Protein 9K7H (pdb70)

InterPro domains:
  IPR004136 Nitronate monooxygenase [cd04730] (15-282)
  IPR013785 Aldolase-type TIM barrel [G3DSA:3.20.20.70] (12-363)

Nearest PDB structures (foldseek):
  7e1s-assembly2_C  TM=9.921E-01  e=2.520E-71  Helicobacter pylori
  5gvj-assembly1_A-2  TM=8.448E-01  e=6.912E-18  Thermotoga maritima MSB8
  5gvj-assembly2_B-3  TM=8.224E-01  e=1.438E-17  Thermotoga maritima MSB8
  4ur7-assembly1_C  TM=6.132E-01  e=2.563E-08  Agrobacterium tumefaciens
  1fuy-assembly1_A-2  TM=6.069E-01  e=2.385E-05  Salmonella enterica subsp. enterica serovar Typhimurium

Sequence (354 aa):
EHHHHHHHMVSTLKPLKIGKHTIKFPIFQGGMGVGISWDELAGNVAKEGALGVISAVVGTGYYKNMRFVERIVAKKPFEALNFYSKKALNEIFANARKICGNNPLGANILYAINDYGRVLRDSCEAGANIIITGAGLPTNMPEFAKDFSDVALIPIISSAKALKILCKRWSDRYKRIPDAFIVVEGPFRLENLVPKVVEASKEWGNIPIIAAGGIWDRKDIDTMLSLGASGVQMATRFLGTKECDAKVYADLLPTLKKEDILLIKSPVGYPARAINTGVIKRIEEGNAPKIACVSNCVAPCNRGEEAKKVGYCIADGLGRSYLGNREEGLYFTGANGYRVDKIISVHEELIKELTEG

Foldseek 3Di:
DDDDPPDDFDFPAQWDDQQPAIFGHQEAADEDDDQFQFQLLQLVLLLLRHEREYEQFQLCLPPQNPQAPDADPSGRFAQCNRRDLVSLLVRLVSSCVRNPLRAYEYEAEPFWPPRLVSLLSNVVSPHQEYEYELDLCQCSCVSCVVPVRRAYEYEEAALVSQVVSQVSCCVPPVDGHSEYEHCPLPDQLVRLLRNQVSCVVVPRRAYEYEAPQAAQVSQVSSVVSPHSHYYYHLNSSLACSGLLNCSVVVLQPADLVQWDWAAALSRRIFIWGCFAQNVCVVVVNHDDDFQGHRTGDSNPRPVSCVVRRHHQSVQRSCSSVPNRRHHIGGHGSCSNVRNHHHHSNVRVSRRGRD

Radius of gyration: 19.18 Å; Cα contacts (8 Å, |Δi|>4): 803; chains: 1; bounding box: 45×53×49 Å

Secondary structure (DSSP, 8-state):
----TTS--------EEETTEEESSSEEEPP-TTTTSSHHHHHHHHHTTSBEEEE-TTGGGHHHHTT-S-EETTEE-HHHHHS-HHHHHHHHHHHHHHHTTS-EEEE--TTBTTHHHHHHHHHHHT-SEEEE-SS--TTHHHHTTT-TT-EEEEEESSHHHHHHHHHHHHHHHS---S-EEEE----HHHHHHHHHHHHGGGT---EEEESS--SHHHHHHHHHTT-SEEEESHHHHTBTT-SSTTHHHHGGG--GGGEEEE--TTSS-EEEES-THHHHHHHT-PPP---SS--BGGGTTTHHHHHHT--HHHHHHHHHTT-TTT---B--GGGGG--S-B-HHHHHHHHH--

B-factor: mean 23.33, std 8.51, range [10.86, 90.04]

Organism: Helicobacter pylori (strain ATCC 700392 / 26695) (NCBI:txid85962)

Structure (mmCIF, N/CA/C/O backbone):
data_9K7H
#
_entry.id   9K7H
#
_cell.length_a   47.175
_cell.length_b   48.505
_cell.length_c   75.897
_cell.angle_alpha   90.00
_cell.angle_beta   93.79
_cell.angle_gamma   90.00
#
_symmetry.space_group_name_H-M   'P 1 21 1'
#
loop_
_entity.id
_entity.type
_entity.pdbx_description
1 polymer '2-nitropropane dioxygenase'
2 non-polymer 'FLAVIN MONONUCLEOTIDE'
3 non-polymer 'IRON/SULFUR CLUSTER'
4 non-polymer '3-[[2-[(2,4-dichlorophenyl)amino]pyridin-3-yl]sulfonylamino]benzoic acid'
5 water water
#
loop_
_atom_site.group_PDB
_atom_site.id
_atom_site.type_symbol
_atom_site.label_atom_id
_atom_site.label_alt_id
_atom_site.label_comp_id
_atom_site.label_asym_id
_atom_site.label_entity_id
_atom_site.label_seq_id
_atom_site.pdbx_PDB_ins_code
_atom_site.Cartn_x
_atom_site.Cartn_y
_atom_site.Cartn_z
_atom_site.occupancy
_atom_site.B_iso_or_equiv
_atom_site.auth_seq_id
_atom_site.auth_comp_id
_atom_site.auth_asym_id
_atom_site.auth_atom_id
_atom_site.pdbx_PDB_model_num
ATOM 1 N N . GLU A 1 1 ? 1.331 33.101 0.839 1.00 50.08 -7 GLU A N 1
ATOM 2 C CA . GLU A 1 1 ? 1.175 33.159 2.291 1.00 47.99 -7 GLU A CA 1
ATOM 3 C C . GLU A 1 1 ? 2.091 32.181 3.014 1.00 51.27 -7 GLU A C 1
ATOM 4 O O . GLU A 1 1 ? 1.734 31.020 3.230 1.00 48.92 -7 GLU A O 1
ATOM 10 N N . HIS A 1 2 ? 3.271 32.666 3.398 1.00 47.68 -6 HIS A N 1
ATOM 11 C CA . HIS A 1 2 ? 4.287 31.857 4.059 1.00 40.98 -6 HIS A CA 1
ATOM 12 C C . HIS A 1 2 ? 4.691 32.535 5.355 1.00 34.36 -6 HIS A C 1
ATOM 13 O O . HIS A 1 2 ? 5.058 33.713 5.347 1.00 39.07 -6 HIS A O 1
ATOM 20 N N . HIS A 1 3 ? 4.626 31.796 6.456 1.00 25.20 -5 HIS A N 1
ATOM 21 C CA . HIS A 1 3 ? 5.091 32.291 7.745 1.00 28.67 -5 HIS A CA 1
ATOM 22 C C . HIS A 1 3 ? 6.596 32.065 7.849 1.00 25.78 -5 HIS A C 1
ATOM 23 O O . HIS A 1 3 ? 7.083 30.966 7.565 1.00 25.17 -5 HIS A O 1
ATOM 30 N N . HIS A 1 4 ? 7.335 33.103 8.239 1.00 21.95 -4 HIS A N 1
ATOM 31 C CA . HIS A 1 4 ? 8.790 33.026 8.317 1.00 22.94 -4 HIS A CA 1
ATOM 32 C C . HIS A 1 4 ? 9.276 33.195 9.754 1.00 20.88 -4 HIS A C 1
ATOM 33 O O . HIS A 1 4 ? 8.519 33.571 10.648 1.00 24.09 -4 HIS A O 1
ATOM 40 N N . HIS A 1 5 ? 10.573 32.916 9.953 1.00 21.97 -3 HIS A N 1
ATOM 41 C CA . HIS A 1 5 ? 11.178 32.973 11.281 1.00 21.96 -3 HIS A CA 1
ATOM 42 C C . HIS A 1 5 ? 11.115 34.366 11.913 1.00 25.30 -3 HIS A C 1
ATOM 43 O O . HIS A 1 5 ? 11.264 34.482 13.137 1.00 23.59 -3 HIS A O 1
ATOM 50 N N . HIS A 1 6 ? 10.920 35.425 11.122 1.00 21.85 -2 HIS A N 1
ATOM 51 C CA . HIS A 1 6 ? 10.838 36.771 11.666 1.00 24.47 -2 HIS A CA 1
ATOM 52 C C . HIS A 1 6 ? 9.410 37.175 11.989 1.00 24.32 -2 HIS A C 1
ATOM 53 O O . HIS A 1 6 ? 9.189 38.291 12.464 1.00 22.36 -2 HIS A O 1
ATOM 60 N N . HIS A 1 7 ? 8.447 36.287 11.772 1.00 24.92 -1 HIS A N 1
ATOM 61 C CA . HIS A 1 7 ? 7.058 36.563 12.103 1.00 27.95 -1 HIS A CA 1
ATOM 62 C C . HIS A 1 7 ? 6.726 36.066 13.497 1.00 27.62 -1 HIS A C 1
ATOM 63 O O . HIS A 1 7 ? 7.345 35.131 14.014 1.00 30.75 -1 HIS A O 1
ATOM 70 N N . HIS A 1 8 ? 5.732 36.704 14.096 1.00 28.64 0 HIS A N 1
ATOM 71 C CA . HIS A 1 8 ? 5.213 36.274 15.379 1.00 34.91 0 HIS A CA 1
ATOM 72 C C . HIS A 1 8 ? 4.213 35.134 15.199 1.00 37.53 0 HIS A C 1
ATOM 73 O O . HIS A 1 8 ? 3.557 35.010 14.161 1.00 36.91 0 HIS A O 1
ATOM 80 N N . MET A 1 9 ? 4.114 34.288 16.221 1.00 40.82 1 MET A N 1
ATOM 81 C CA . MET A 1 9 ? 3.080 33.262 16.287 1.00 43.83 1 MET A CA 1
ATOM 82 C C . MET A 1 9 ? 2.455 33.321 17.673 1.00 42.07 1 MET A C 1
ATOM 83 O O . MET A 1 9 ? 3.166 33.248 18.681 1.00 43.72 1 MET A O 1
ATOM 88 N N . VAL A 1 10 ? 1.143 33.485 17.732 1.00 38.06 2 VAL A N 1
ATOM 89 C CA . VAL A 1 10 ? 0.449 33.511 19.011 1.00 38.97 2 VAL A CA 1
ATOM 90 C C . VAL A 1 10 ? 0.070 32.083 19.371 1.00 33.62 2 VAL A C 1
ATOM 91 O O . VAL A 1 10 ? -0.559 31.377 18.572 1.00 37.22 2 VAL A O 1
ATOM 95 N N . SER A 1 11 ? 0.473 31.647 20.562 1.00 29.84 3 SER A N 1
ATOM 96 C CA . SER A 1 11 ? 0.101 30.335 21.062 1.00 29.64 3 SER A CA 1
ATOM 97 C C . SER A 1 11 ? -0.488 30.470 22.454 1.00 28.82 3 SER A C 1
ATOM 98 O O . SER A 1 11 ? -0.090 31.347 23.228 1.00 34.39 3 SER A O 1
ATOM 101 N N . THR A 1 12 ? -1.444 29.602 22.772 1.00 23.51 4 THR A N 1
ATOM 102 C CA . THR A 1 12 ? -1.880 29.452 24.153 1.00 30.91 4 THR A CA 1
ATOM 103 C C . THR A 1 12 ? -1.190 28.293 24.858 1.00 30.28 4 THR A C 1
ATOM 104 O O . THR A 1 12 ? -1.519 28.005 26.013 1.00 32.57 4 THR A O 1
ATOM 108 N N . LEU A 1 13 ? -0.253 27.617 24.195 1.00 29.16 5 LEU A N 1
ATOM 109 C CA . LEU A 1 13 ? 0.560 26.610 24.860 1.00 27.18 5 LEU A CA 1
ATOM 110 C C . LEU A 1 13 ? 1.611 27.294 25.728 1.00 27.06 5 LEU A C 1
ATOM 111 O O . LEU A 1 13 ? 2.145 28.343 25.367 1.00 30.56 5 LEU A O 1
ATOM 116 N N . LYS A 1 14 ? 1.912 26.691 26.877 1.00 29.00 6 LYS A N 1
ATOM 117 C CA . LYS A 1 14 ? 2.758 27.357 27.860 1.00 27.08 6 LYS A CA 1
ATOM 118 C C . LYS A 1 14 ? 4.153 26.727 27.916 1.00 28.75 6 LYS A C 1
ATOM 119 O O . LYS A 1 14 ? 4.307 25.523 27.680 1.00 26.88 6 LYS A O 1
ATOM 125 N N . PRO A 1 15 ? 5.188 27.519 28.200 1.00 27.69 7 PRO A N 1
ATOM 126 C CA . PRO A 1 15 ? 6.545 26.962 28.299 1.00 22.92 7 PRO A CA 1
ATOM 127 C C . PRO A 1 15 ? 6.614 25.824 29.307 1.00 23.35 7 PRO A C 1
ATOM 128 O O . PRO A 1 15 ? 5.843 25.766 30.268 1.00 24.30 7 PRO A O 1
ATOM 132 N N . LEU A 1 16 ? 7.560 24.911 29.084 1.00 24.19 8 LEU A N 1
ATOM 133 C CA . LEU A 1 16 ? 7.670 23.707 29.897 1.00 20.60 8 LEU A CA 1
ATOM 134 C C . LEU A 1 16 ? 9.037 23.641 30.566 1.00 21.87 8 LEU A C 1
ATOM 135 O O . LEU A 1 16 ? 10.070 23.681 29.891 1.00 20.06 8 LEU A O 1
ATOM 140 N N . LYS A 1 17 ? 9.042 23.514 31.888 1.00 19.39 9 LYS A N 1
ATOM 141 C CA . LYS A 1 17 ? 10.283 23.384 32.645 1.00 18.88 9 LYS A CA 1
ATOM 142 C C . LYS A 1 17 ? 10.643 21.911 32.810 1.00 22.63 9 LYS A C 1
ATOM 143 O O . LYS A 1 17 ? 9.823 21.115 33.283 1.00 20.87 9 LYS A O 1
ATOM 149 N N . ILE A 1 18 ? 11.861 21.552 32.411 1.00 20.10 10 ILE A N 1
ATOM 150 C CA . ILE A 1 18 ? 12.405 20.214 32.621 1.00 18.33 10 ILE A CA 1
ATOM 151 C C . ILE A 1 18 ? 13.725 20.393 33.359 1.00 18.07 10 ILE A C 1
ATOM 152 O O . ILE A 1 18 ? 14.720 20.813 32.757 1.00 18.01 10 ILE A O 1
ATOM 157 N N . GLY A 1 19 ? 13.743 20.057 34.647 1.00 18.71 11 GLY A N 1
ATOM 158 C CA . GLY A 1 19 ? 14.936 20.314 35.439 1.00 20.31 11 GLY A CA 1
ATOM 159 C C . GLY A 1 19 ? 15.263 21.789 35.417 1.00 16.38 11 GLY A C 1
ATOM 160 O O . GLY A 1 19 ? 14.410 22.638 35.686 1.00 19.61 11 GLY A O 1
ATOM 161 N N . LYS A 1 20 ? 16.512 22.100 35.082 1.00 16.28 12 LYS A N 1
ATOM 162 C CA . LYS A 1 20 ? 16.981 23.475 35.004 1.00 16.07 12 LYS A CA 1
ATOM 163 C C . LYS A 1 20 ? 16.672 24.143 33.666 1.00 19.15 12 LYS A C 1
ATOM 164 O O . LYS A 1 20 ? 16.994 25.336 33.490 1.00 19.67 12 LYS A O 1
ATOM 170 N N . HIS A 1 21 ? 16.045 23.426 32.736 1.00 17.23 13 HIS A N 1
ATOM 171 C CA . HIS A 1 21 ? 15.888 23.882 31.365 1.00 16.18 13 HIS A CA 1
ATOM 172 C C . HIS A 1 21 ? 14.439 24.241 31.094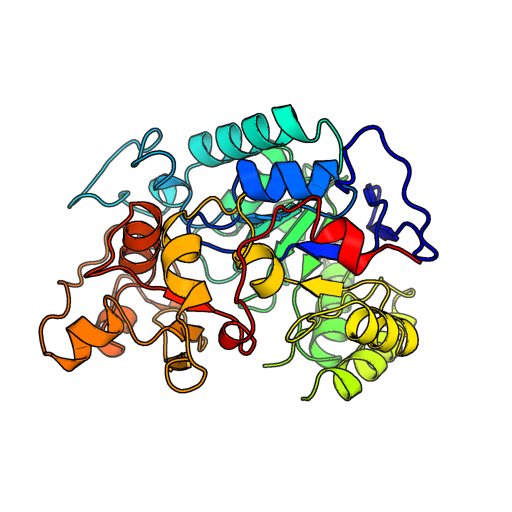 1.00 19.09 13 HIS A C 1
ATOM 173 O O . HIS A 1 21 ? 13.521 23.723 31.736 1.00 19.76 13 HIS A O 1
ATOM 180 N N . THR A 1 22 ? 14.244 25.161 30.148 1.00 20.28 14 THR A N 1
ATOM 181 C CA . THR A 1 22 ? 12.918 25.580 29.730 1.00 20.44 14 THR A CA 1
ATOM 182 C C . THR A 1 22 ? 12.821 25.529 28.220 1.00 20.03 14 THR A C 1
ATOM 183 O O . THR A 1 22 ? 13.678 26.079 27.519 1.00 20.35 14 THR A O 1
ATOM 187 N N . ILE A 1 23 ? 11.781 24.870 27.726 1.00 19.19 15 ILE A N 1
ATOM 188 C CA . ILE A 1 23 ? 11.456 24.890 26.308 1.00 18.01 15 ILE A CA 1
ATOM 189 C C . ILE A 1 23 ? 10.188 25.699 26.101 1.00 19.34 15 ILE A C 1
ATOM 190 O O . ILE A 1 23 ? 9.274 25.683 26.934 1.00 21.47 15 ILE A O 1
ATOM 195 N N . LYS A 1 24 ? 10.144 26.417 24.978 1.00 18.29 16 LYS A N 1
ATOM 196 C CA . LYS A 1 24 ? 9.061 27.353 24.730 1.00 19.48 16 LYS A CA 1
ATOM 197 C C . LYS A 1 24 ? 7.738 26.636 24.531 1.00 21.25 16 LYS A C 1
ATOM 198 O O . LYS A 1 24 ? 6.702 27.093 25.030 1.00 23.34 16 LYS A O 1
ATOM 204 N N . PHE A 1 25 ? 7.747 25.508 23.803 1.00 18.16 17 PHE A N 1
ATOM 205 C CA . PHE A 1 25 ? 6.523 24.762 23.565 1.00 18.54 17 PHE A CA 1
ATOM 206 C C . PHE A 1 25 ? 6.612 23.393 24.225 1.00 17.81 17 PHE A C 1
ATOM 207 O O . PHE A 1 25 ? 7.679 22.782 24.223 1.00 19.99 17 PHE A O 1
ATOM 215 N N . PRO A 1 26 ? 5.537 22.905 24.814 1.00 21.42 18 PRO A N 1
ATOM 216 C CA . PRO A 1 26 ? 5.541 21.605 25.498 1.00 19.24 18 PRO A CA 1
ATOM 217 C C . PRO A 1 26 ? 5.575 20.400 24.556 1.00 18.43 18 PRO A C 1
ATOM 218 O O . PRO A 1 26 ? 4.767 19.484 24.670 1.00 19.76 18 PRO A O 1
ATOM 222 N N . ILE A 1 27 ? 6.531 20.405 23.626 1.00 15.87 19 ILE A N 1
ATOM 223 C CA . ILE A 1 27 ? 6.619 19.418 22.555 1.00 17.74 19 ILE A CA 1
ATOM 224 C C . ILE A 1 27 ? 8.056 18.906 22.468 1.00 16.72 19 ILE A C 1
ATOM 225 O O . ILE A 1 27 ? 8.994 19.700 22.299 1.00 18.78 19 ILE A O 1
ATOM 230 N N . PHE A 1 28 ? 8.227 17.584 22.547 1.00 16.13 20 PHE A N 1
ATOM 231 C CA . PHE A 1 28 ? 9.489 16.936 22.212 1.00 15.58 20 PHE A CA 1
ATOM 232 C C . PHE A 1 28 ? 9.376 16.352 20.811 1.00 17.84 20 PHE A C 1
ATOM 233 O O . PHE A 1 28 ? 8.387 15.680 20.494 1.00 18.00 20 PHE A O 1
ATOM 241 N N . GLN A 1 29 ? 10.399 16.569 19.992 1.00 12.88 21 GLN A N 1
ATOM 242 C CA . GLN A 1 29 ? 10.602 15.749 18.804 1.00 15.72 21 GLN A CA 1
ATOM 243 C C . GLN A 1 29 ? 11.321 14.486 19.255 1.00 16.21 21 GLN A C 1
ATOM 244 O O . GLN A 1 29 ? 12.435 14.559 19.785 1.00 16.03 21 GLN A O 1
ATOM 250 N N . GLY A 1 30 ? 10.667 13.343 19.093 1.00 15.48 22 GLY A N 1
ATOM 251 C CA . GLY A 1 30 ? 11.223 12.087 19.595 1.00 14.36 22 GLY A CA 1
ATOM 252 C C . GLY A 1 30 ? 12.491 11.676 18.856 1.00 14.54 22 GLY A C 1
ATOM 253 O O . GLY A 1 30 ? 12.608 11.834 17.639 1.00 16.62 22 GLY A O 1
ATOM 254 N N . GLY A 1 31 ? 13.465 11.174 19.612 1.00 15.97 23 GLY A N 1
ATOM 255 C CA . GLY A 1 31 ? 14.721 10.763 19.002 1.00 15.62 23 GLY A CA 1
ATOM 256 C C . GLY A 1 31 ? 14.515 9.588 18.059 1.00 17.46 23 GLY A C 1
ATOM 257 O O . GLY A 1 31 ? 13.715 8.681 18.326 1.00 19.01 23 GLY A O 1
ATOM 258 N N . MET A 1 32 ? 15.235 9.602 16.938 1.00 14.14 24 MET A N 1
ATOM 259 C CA . MET A 1 32 ? 15.034 8.576 15.916 1.00 14.54 24 MET A CA 1
ATOM 260 C C . MET A 1 32 ? 16.378 8.170 15.325 1.00 15.23 24 MET A C 1
ATOM 261 O O . MET A 1 32 ? 17.057 8.996 14.708 1.00 17.76 24 MET A O 1
ATOM 266 N N . GLY A 1 33 ? 16.756 6.893 15.474 1.00 14.33 25 GLY A N 1
ATOM 267 C CA . GLY A 1 33 ? 17.955 6.367 14.866 1.00 16.85 25 GLY A CA 1
ATOM 268 C C . GLY A 1 33 ? 17.604 5.389 13.755 1.00 13.73 25 GLY A C 1
ATOM 269 O O . GLY A 1 33 ? 16.464 4.954 13.617 1.00 15.17 25 GLY A O 1
ATOM 270 N N . VAL A 1 34 ? 18.604 5.071 12.940 1.00 14.33 26 VAL A N 1
ATOM 271 C CA . VAL A 1 34 ? 19.934 5.667 12.903 1.00 14.77 26 VAL A CA 1
ATOM 272 C C . VAL A 1 34 ? 19.978 6.854 11.922 1.00 16.58 26 VAL A C 1
ATOM 273 O O . VAL A 1 34 ? 19.627 6.730 10.732 1.00 15.30 26 VAL A O 1
ATOM 277 N N . GLY A 1 35 ? 20.413 8.002 12.428 1.00 14.20 27 GLY A N 1
ATOM 278 C CA . GLY A 1 35 ? 20.669 9.142 11.571 1.00 15.85 27 GLY A CA 1
ATOM 279 C C . GLY A 1 35 ? 19.432 9.842 11.094 1.00 16.58 27 GLY A C 1
ATOM 280 O O . GLY A 1 35 ? 19.479 10.559 10.088 1.00 20.82 27 GLY A O 1
ATOM 281 N N . ILE A 1 36 ? 18.302 9.627 11.755 1.00 15.86 28 ILE A N 1
ATOM 282 C CA . ILE A 1 36 ? 17.108 10.354 11.369 1.00 17.33 28 ILE A CA 1
ATOM 283 C C . ILE A 1 36 ? 17.046 11.693 12.071 1.00 15.58 28 ILE A C 1
ATOM 284 O O . ILE A 1 36 ? 16.874 12.727 11.423 1.00 18.21 28 ILE A O 1
ATOM 289 N N . SER A 1 37 ? 17.235 11.719 13.388 1.00 14.10 29 SER A N 1
ATOM 290 C CA . SER A 1 37 ? 17.245 12.989 14.109 1.00 11.40 29 SER A CA 1
ATOM 291 C C . SER A 1 37 ? 18.678 13.303 14.538 1.00 16.33 29 SER A C 1
ATOM 292 O O . SER A 1 37 ? 19.108 13.036 15.672 1.00 14.79 29 SER A O 1
ATOM 295 N N . TRP A 1 38 ? 19.431 13.872 13.593 1.00 15.65 30 TRP A N 1
ATOM 296 C CA . TRP A 1 38 ? 20.736 14.433 13.902 1.00 14.99 30 TRP A CA 1
ATOM 297 C C . TRP A 1 38 ? 20.667 15.953 13.782 1.00 17.43 30 TRP A C 1
ATOM 298 O O . TRP A 1 38 ? 19.655 16.537 14.186 1.00 16.22 30 TRP A O 1
ATOM 309 N N . ASP A 1 39 ? 21.698 16.602 13.223 1.00 16.46 31 ASP A N 1
ATOM 310 C CA . ASP A 1 39 ? 21.847 18.043 13.446 1.00 15.10 31 ASP A CA 1
ATOM 311 C C . ASP A 1 39 ? 20.786 18.868 12.728 1.00 17.10 31 ASP A C 1
ATOM 312 O O . ASP A 1 39 ? 20.294 19.850 13.298 1.00 16.95 31 ASP A O 1
ATOM 317 N N . GLU A 1 40 ? 20.419 18.497 11.495 1.00 14.11 32 GLU A N 1
ATOM 318 C CA . GLU A 1 40 ? 19.453 19.302 10.747 1.00 15.13 32 GLU A CA 1
ATOM 319 C C . GLU A 1 40 ? 18.069 19.239 11.376 1.00 17.04 32 GLU A C 1
ATOM 320 O O . GLU A 1 40 ? 17.418 20.270 11.570 1.00 18.77 32 GLU A O 1
ATOM 326 N N . LEU A 1 41 ? 17.593 18.036 11.702 1.00 15.38 33 LEU A N 1
ATOM 327 C CA . LEU A 1 41 ? 16.280 17.935 12.322 1.00 14.37 33 LEU A CA 1
ATOM 328 C C . LEU A 1 41 ? 16.305 18.502 13.736 1.00 14.92 33 LEU A C 1
ATOM 329 O O . LEU A 1 41 ? 15.542 19.416 14.069 1.00 13.95 33 LEU A O 1
ATOM 334 N N . ALA A 1 42 ? 17.179 17.975 14.590 1.00 15.97 34 ALA A N 1
ATOM 335 C CA . ALA A 1 42 ? 17.139 18.400 15.986 1.00 13.98 34 ALA A CA 1
ATOM 336 C C . ALA A 1 42 ? 17.467 19.881 16.145 1.00 14.41 34 ALA A C 1
ATOM 337 O O . ALA A 1 42 ? 16.879 20.554 16.997 1.00 16.74 34 ALA A O 1
ATOM 339 N N . GLY A 1 43 ? 18.416 20.396 15.359 1.00 14.52 35 GLY A N 1
ATOM 340 C CA . GLY A 1 43 ? 18.748 21.804 15.443 1.00 16.70 35 GLY A CA 1
ATOM 341 C C . GLY A 1 43 ? 17.591 22.698 15.039 1.00 17.33 35 GLY A C 1
ATOM 342 O O . GLY A 1 43 ? 17.335 23.723 15.675 1.00 15.39 35 GLY A O 1
ATOM 343 N N . ASN A 1 44 ? 16.871 22.324 13.976 1.00 15.67 36 ASN A N 1
ATOM 344 C CA . ASN A 1 44 ? 15.739 23.151 13.553 1.00 13.16 36 ASN A CA 1
ATOM 345 C C . ASN A 1 44 ? 14.562 23.058 14.511 1.00 17.15 36 ASN A C 1
ATOM 346 O O . ASN A 1 44 ? 13.922 24.079 14.798 1.00 17.76 36 ASN A O 1
ATOM 351 N N . VAL A 1 45 ? 14.296 21.874 15.070 1.00 15.60 37 VAL A N 1
ATOM 352 C CA . VAL A 1 45 ? 13.223 21.763 16.061 1.00 13.03 37 VAL A CA 1
ATOM 353 C C . VAL A 1 45 ? 13.516 22.656 17.263 1.00 15.06 37 VAL A C 1
ATOM 354 O O . VAL A 1 45 ? 12.627 23.350 17.770 1.00 14.78 37 VAL A O 1
ATOM 358 N N . ALA A 1 46 ? 14.761 22.623 17.763 1.00 13.69 38 ALA A N 1
ATOM 359 C CA . ALA A 1 46 ? 15.100 23.447 18.922 1.00 12.90 38 ALA A CA 1
ATOM 360 C C . ALA A 1 46 ? 15.055 24.931 18.567 1.00 15.69 38 ALA A C 1
ATOM 361 O O . ALA A 1 46 ? 14.641 25.758 19.388 1.00 16.81 38 ALA A O 1
ATOM 363 N N . LYS A 1 47 ? 15.475 25.283 17.350 1.00 16.82 39 LYS A N 1
ATOM 364 C CA . LYS A 1 47 ? 15.390 26.675 16.896 1.00 16.77 39 LYS A CA 1
ATOM 365 C C . LYS A 1 47 ? 13.974 27.230 17.038 1.00 19.78 39 LYS A C 1
ATOM 366 O O . LYS A 1 47 ? 13.789 28.414 17.370 1.00 20.39 39 LYS A O 1
ATOM 372 N N . GLU A 1 48 ? 12.960 26.385 16.800 1.00 18.33 40 GLU A N 1
ATOM 373 C CA . GLU A 1 48 ? 11.548 26.752 16.852 1.00 19.25 40 GLU A CA 1
ATOM 374 C C . GLU A 1 48 ? 10.977 26.781 18.263 1.00 22.75 40 GLU A C 1
ATOM 375 O O . GLU A 1 48 ? 9.861 27.277 18.446 1.00 22.90 40 GLU A O 1
ATOM 381 N N . GLY A 1 49 ? 11.694 26.251 19.259 1.00 18.39 41 GLY A N 1
ATOM 382 C CA . GLY A 1 49 ? 11.259 26.331 20.633 1.00 22.50 41 GLY A CA 1
ATOM 383 C C . GLY A 1 49 ? 10.681 25.055 21.188 1.00 18.55 41 GLY A C 1
ATOM 384 O O . GLY A 1 49 ? 10.204 25.055 22.324 1.00 19.00 41 GLY A O 1
ATOM 385 N N . ALA A 1 50 ? 10.656 23.990 20.403 1.00 16.40 42 ALA A N 1
ATOM 386 C CA . ALA A 1 50 ? 10.373 22.678 20.952 1.00 14.55 42 ALA A CA 1
ATOM 387 C C . ALA A 1 50 ? 11.691 22.028 21.344 1.00 17.65 42 ALA A C 1
ATOM 388 O O . ALA A 1 50 ? 12.772 22.587 21.122 1.00 17.51 42 ALA A O 1
ATOM 390 N N . LEU A 1 51 ? 11.604 20.841 21.945 1.00 16.22 43 LEU A N 1
ATOM 391 C CA . LEU A 1 51 ? 12.819 20.122 22.319 1.00 17.22 43 LEU A CA 1
ATOM 392 C C . LEU A 1 51 ? 13.289 19.297 21.122 1.00 16.34 43 LEU A C 1
ATOM 393 O O . LEU A 1 51 ? 12.620 18.335 20.715 1.00 17.11 43 LEU A O 1
ATOM 398 N N . GLY A 1 52 ? 14.431 19.675 20.550 1.00 14.61 44 GLY A N 1
ATOM 399 C CA . GLY A 1 52 ? 15.073 18.830 19.553 1.00 15.54 44 GLY A CA 1
ATOM 400 C C . GLY A 1 52 ? 15.884 17.764 20.266 1.00 12.72 44 GLY A C 1
ATOM 401 O O . GLY A 1 52 ? 16.514 18.025 21.298 1.00 13.92 44 GLY A O 1
ATOM 402 N N . VAL A 1 53 ? 15.828 16.543 19.735 1.00 15.25 45 VAL A N 1
ATOM 403 C CA . VAL A 1 53 ? 16.461 15.395 20.383 1.00 17.28 45 VAL A CA 1
ATOM 404 C C . VAL A 1 53 ? 17.383 14.715 19.379 1.00 15.91 45 VAL A C 1
ATOM 405 O O . VAL A 1 53 ? 16.926 14.225 18.340 1.00 16.83 45 VAL A O 1
ATOM 409 N N . ILE A 1 54 ? 18.671 14.690 19.678 1.00 14.87 46 ILE A N 1
ATOM 410 C CA . ILE A 1 54 ? 19.655 14.009 18.838 1.00 14.57 46 ILE A CA 1
ATOM 411 C C . ILE A 1 54 ? 19.704 12.537 19.215 1.00 13.61 46 ILE A C 1
ATOM 412 O O . ILE A 1 54 ? 19.862 12.192 20.395 1.00 13.84 46 ILE A O 1
ATOM 417 N N . SER A 1 55 ? 19.576 11.662 18.222 1.00 13.93 47 SER A N 1
ATOM 418 C CA . SER A 1 55 ? 19.725 10.227 18.469 1.00 13.05 47 SER A CA 1
ATOM 419 C C . SER A 1 55 ? 21.204 9.880 18.570 1.00 13.48 47 SER A C 1
ATOM 420 O O . SER A 1 55 ? 21.985 10.211 17.681 1.00 16.45 47 SER A O 1
ATOM 423 N N . ALA A 1 56 ? 21.612 9.244 19.669 1.00 14.16 48 ALA A N 1
ATOM 424 C CA . ALA A 1 56 ? 23.033 8.974 19.876 1.00 11.69 48 ALA A CA 1
ATOM 425 C C . ALA A 1 56 ? 23.443 7.581 19.414 1.00 15.82 48 ALA A C 1
ATOM 426 O O . ALA A 1 56 ? 24.582 7.175 19.663 1.00 18.51 48 ALA A O 1
ATOM 428 N N . VAL A 1 57 ? 22.556 6.845 18.770 1.00 15.40 49 VAL A N 1
ATOM 429 C CA A VAL A 1 57 ? 22.815 5.464 18.373 0.39 15.87 49 VAL A CA 1
ATOM 430 C CA B VAL A 1 57 ? 22.844 5.463 18.380 0.61 15.88 49 VAL A CA 1
ATOM 431 C C . VAL A 1 57 ? 23.357 5.439 16.948 1.00 15.16 49 VAL A C 1
ATOM 432 O O . VAL A 1 57 ? 22.820 6.111 16.061 1.00 17.28 49 VAL A O 1
ATOM 439 N N . GLY A 1 58 ? 24.433 4.681 16.727 1.00 15.59 50 GLY A N 1
ATOM 440 C CA . GLY A 1 58 ? 24.960 4.527 15.377 1.00 16.39 50 GLY A CA 1
ATOM 441 C C . GLY A 1 58 ? 25.567 5.773 14.781 1.00 17.77 50 GLY A C 1
ATOM 442 O O . GLY A 1 58 ? 25.605 5.915 13.550 1.00 15.59 50 GLY A O 1
ATOM 443 N N . THR A 1 59 ? 26.054 6.677 15.626 1.00 14.56 51 THR A N 1
ATOM 444 C CA . THR A 1 59 ? 26.656 7.913 15.143 1.00 14.06 51 THR A CA 1
ATOM 445 C C . THR A 1 59 ? 27.911 7.646 14.324 1.00 14.06 51 THR A C 1
ATOM 446 O O . THR A 1 59 ? 28.339 8.518 13.560 1.00 14.61 51 THR A O 1
ATOM 450 N N . GLY A 1 60 ? 28.488 6.442 14.428 1.00 14.65 52 GLY A N 1
ATOM 451 C CA . GLY A 1 60 ? 29.606 6.099 13.566 1.00 15.53 52 GLY A CA 1
ATOM 452 C C . GLY A 1 60 ? 29.291 6.216 12.086 1.00 14.35 52 GLY A C 1
ATOM 453 O O . GLY A 1 60 ? 30.180 6.501 11.281 1.00 19.42 52 GLY A O 1
ATOM 454 N N . TYR A 1 61 ? 28.027 6.016 11.705 1.00 13.92 53 TYR A N 1
ATOM 455 C CA . TYR A 1 61 ? 27.641 6.153 10.309 1.00 15.06 53 TYR A CA 1
ATOM 456 C C . TYR A 1 61 ? 27.689 7.593 9.803 1.00 16.74 53 TYR A C 1
ATOM 457 O O . TYR A 1 61 ? 27.681 7.785 8.584 1.00 15.31 53 TYR A O 1
ATOM 466 N N . TYR A 1 62 ? 27.782 8.594 10.688 1.00 17.40 54 TYR A N 1
ATOM 467 C CA . TYR A 1 62 ? 27.623 9.992 10.302 1.00 14.94 54 TYR A CA 1
ATOM 468 C C . TYR A 1 62 ? 28.571 10.361 9.165 1.00 16.23 54 TYR A C 1
ATOM 469 O O . TYR A 1 62 ? 29.768 10.075 9.218 1.00 17.31 54 TYR A O 1
ATOM 478 N N . LYS A 1 63 ? 28.010 10.976 8.123 1.00 16.21 55 LYS A N 1
ATOM 479 C CA . LYS A 1 63 ? 28.761 11.391 6.934 1.00 18.71 55 LYS A CA 1
ATOM 480 C C . LYS A 1 63 ? 29.641 10.255 6.388 1.00 21.08 55 LYS A C 1
ATOM 481 O O . LYS A 1 63 ? 30.831 10.432 6.105 1.00 21.48 55 LYS A O 1
ATOM 487 N N . ASN A 1 64 ? 29.036 9.076 6.228 1.00 16.29 56 ASN A N 1
ATOM 488 C CA . ASN A 1 64 ? 29.708 7.889 5.686 1.00 16.19 56 ASN A CA 1
ATOM 489 C C . ASN A 1 64 ? 30.989 7.563 6.456 1.00 19.45 56 ASN A C 1
ATOM 490 O O . ASN A 1 64 ? 32.082 7.434 5.895 1.00 19.32 56 ASN A O 1
ATOM 495 N N . MET A 1 65 ? 30.814 7.393 7.766 1.00 19.00 57 MET A N 1
ATOM 496 C CA . MET A 1 65 ? 31.879 6.960 8.670 1.00 20.10 57 MET A CA 1
ATOM 497 C C . MET A 1 65 ? 33.067 7.921 8.650 1.00 20.89 57 MET A C 1
ATOM 498 O O . MET A 1 65 ? 34.230 7.516 8.753 1.00 20.16 57 MET A O 1
ATOM 503 N N . ARG A 1 66 ? 32.754 9.216 8.554 1.00 20.34 58 ARG A N 1
ATOM 504 C CA . ARG A 1 66 ? 33.762 10.268 8.669 1.00 20.96 58 ARG A CA 1
ATOM 505 C C . ARG A 1 66 ? 34.640 10.121 9.911 1.00 21.15 58 ARG A C 1
ATOM 506 O O . ARG A 1 66 ? 35.845 10.379 9.851 1.00 24.59 58 ARG A O 1
ATOM 514 N N . PHE A 1 67 ? 34.055 9.734 11.052 1.00 20.99 59 PHE A N 1
ATOM 515 C CA . PHE A 1 67 ? 34.752 9.749 12.336 1.00 23.19 59 PHE A CA 1
ATOM 516 C C . PHE A 1 67 ? 34.982 8.370 12.941 1.00 24.63 59 PHE A C 1
ATOM 517 O O . PHE A 1 67 ? 35.060 8.248 14.164 1.00 32.83 59 PHE A O 1
ATOM 525 N N . VAL A 1 68 ? 35.109 7.322 12.146 1.00 20.65 60 VAL A N 1
ATOM 526 C CA . VAL A 1 68 ? 35.385 6.007 12.722 1.00 26.59 60 VAL A CA 1
ATOM 527 C C . VAL A 1 68 ? 36.859 5.659 12.559 1.00 32.71 60 VAL A C 1
ATOM 528 O O . VAL A 1 68 ? 37.487 6.007 11.554 1.00 31.70 60 VAL A O 1
ATOM 532 N N . GLU A 1 69 ? 37.414 4.964 13.563 1.00 31.61 61 GLU A N 1
ATOM 533 C CA . GLU A 1 69 ? 38.810 4.534 13.516 1.00 31.44 61 GLU A CA 1
ATOM 534 C C . GLU A 1 69 ? 38.990 3.300 12.643 1.00 31.33 61 GLU A C 1
ATOM 535 O O . GLU A 1 69 ? 40.011 3.160 11.961 1.00 30.43 61 GLU A O 1
ATOM 541 N N . ARG A 1 70 ? 38.025 2.386 12.661 1.00 27.11 62 ARG A N 1
ATOM 542 C CA . ARG A 1 70 ? 38.168 1.135 11.939 1.00 25.80 62 ARG A CA 1
ATOM 543 C C . ARG A 1 70 ? 36.834 0.763 11.318 1.00 27.30 62 ARG A C 1
ATOM 544 O O . ARG A 1 70 ? 35.784 0.867 11.962 1.00 26.72 62 ARG A O 1
ATOM 552 N N . ILE A 1 71 ? 36.893 0.362 10.051 1.00 21.05 63 ILE A N 1
ATOM 553 C CA . ILE A 1 71 ? 35.742 -0.054 9.267 1.00 23.90 63 ILE A CA 1
ATOM 554 C C . ILE A 1 71 ? 35.935 -1.512 8.884 1.00 23.78 63 ILE A C 1
ATOM 555 O O . ILE A 1 71 ? 37.054 -1.930 8.571 1.00 28.85 63 ILE A O 1
ATOM 560 N N . VAL A 1 72 ? 34.850 -2.288 8.920 1.00 26.84 64 VAL A N 1
ATOM 561 C CA . VAL A 1 72 ? 34.854 -3.671 8.442 1.00 23.80 64 VAL A CA 1
ATOM 562 C C . VAL A 1 72 ? 33.603 -3.908 7.606 1.00 27.49 64 VAL A C 1
ATOM 563 O O . VAL A 1 72 ? 32.483 -3.714 8.091 1.00 23.37 64 VAL A O 1
ATOM 567 N N . ALA A 1 73 ? 33.790 -4.369 6.364 1.00 23.96 65 ALA A N 1
ATOM 568 C CA . ALA A 1 73 ? 32.678 -4.664 5.464 1.00 28.02 65 ALA A CA 1
ATOM 569 C C . ALA A 1 73 ? 31.724 -3.475 5.409 1.00 24.88 65 ALA A C 1
ATOM 570 O O . ALA A 1 73 ? 30.502 -3.617 5.483 1.00 26.04 65 ALA A O 1
ATOM 572 N N . LYS A 1 74 ? 32.318 -2.283 5.318 1.00 25.48 66 LYS A N 1
ATOM 573 C CA . LYS A 1 74 ? 31.616 -1.003 5.221 1.00 29.66 66 LYS A CA 1
ATOM 574 C C . LYS A 1 74 ? 30.749 -0.712 6.445 1.00 26.84 66 LYS A C 1
ATOM 575 O O . LYS A 1 74 ? 29.721 -0.045 6.331 1.00 25.76 66 LYS A O 1
ATOM 581 N N . LYS A 1 75 ? 31.175 -1.171 7.625 1.00 21.81 67 LYS A N 1
ATOM 582 C CA . LYS A 1 75 ? 30.450 -0.982 8.874 1.00 19.79 67 LYS A CA 1
ATOM 583 C C . LYS A 1 75 ? 31.408 -0.467 9.941 1.00 20.52 67 LYS A C 1
ATOM 584 O O . LYS A 1 75 ? 32.594 -0.793 9.907 1.00 20.96 67 LYS A O 1
ATOM 590 N N . PRO A 1 76 ? 30.931 0.331 10.901 1.00 22.37 68 PRO A N 1
ATOM 591 C CA . PRO A 1 76 ? 31.794 0.703 12.035 1.00 17.07 68 PRO A CA 1
ATOM 592 C C . PRO A 1 76 ? 32.162 -0.511 12.883 1.00 16.80 68 PRO A C 1
ATOM 593 O O . PRO A 1 76 ? 31.290 -1.261 13.323 1.00 17.75 68 PRO A O 1
ATOM 597 N N . PHE A 1 77 ? 33.455 -0.671 13.155 1.00 17.06 69 PHE A N 1
ATOM 598 C CA . PHE A 1 77 ? 33.930 -1.828 13.901 1.00 22.12 69 PHE A CA 1
ATOM 599 C C . PHE A 1 77 ? 33.720 -1.620 15.395 1.00 19.43 69 PHE A C 1
ATOM 600 O O . PHE A 1 77 ? 34.312 -0.710 15.987 1.00 21.35 69 PHE A O 1
ATOM 608 N N . GLU A 1 78 ? 32.858 -2.452 15.992 1.00 18.84 70 GLU A N 1
ATOM 609 C CA . GLU A 1 78 ? 32.636 -2.524 17.439 1.00 19.08 70 GLU A CA 1
ATOM 610 C C . GLU A 1 78 ? 31.924 -1.298 17.999 1.00 20.88 70 GLU A C 1
ATOM 611 O O . GLU A 1 78 ? 31.771 -0.286 17.307 1.00 18.25 70 GLU A O 1
ATOM 617 N N . ALA A 1 79 ? 31.451 -1.405 19.250 1.00 19.57 71 ALA A N 1
ATOM 618 C CA . ALA A 1 79 ? 30.656 -0.335 19.850 1.00 18.16 71 ALA A CA 1
ATOM 619 C C . ALA A 1 79 ? 31.403 0.988 19.913 1.00 17.96 71 ALA A C 1
ATOM 620 O O . ALA A 1 79 ? 30.771 2.054 19.827 1.00 17.36 71 ALA A O 1
ATOM 622 N N . LEU A 1 80 ? 32.731 0.952 20.091 1.00 17.26 72 LEU A N 1
ATOM 623 C CA . LEU A 1 80 ? 33.481 2.200 20.193 1.00 19.58 72 LEU A CA 1
ATOM 624 C C . LEU A 1 80 ? 33.355 3.043 18.923 1.00 17.64 72 LEU A C 1
ATOM 625 O O . LEU A 1 80 ? 33.317 4.279 18.998 1.00 20.89 72 LEU A O 1
ATOM 630 N N . ASN A 1 81 ? 33.256 2.399 17.755 1.00 17.69 73 ASN A N 1
ATOM 631 C CA . ASN A 1 81 ? 33.107 3.136 16.501 1.00 17.14 73 ASN A CA 1
ATOM 632 C C . ASN A 1 81 ? 31.658 3.269 16.062 1.00 18.56 73 ASN A C 1
ATOM 633 O O . ASN A 1 81 ? 31.328 4.211 15.332 1.00 18.41 73 ASN A O 1
ATOM 638 N N . PHE A 1 82 ? 30.786 2.338 16.457 1.00 16.01 74 PHE A N 1
ATOM 639 C CA . PHE A 1 82 ? 29.372 2.484 16.147 1.00 13.98 74 PHE A CA 1
ATOM 640 C C . PHE A 1 82 ? 28.742 3.639 16.928 1.00 15.83 74 PHE A C 1
ATOM 641 O O . PHE A 1 82 ? 27.931 4.391 16.379 1.00 14.47 74 PHE A O 1
ATOM 649 N N . TYR A 1 83 ? 29.094 3.791 18.208 1.00 15.50 75 TYR A N 1
ATOM 650 C CA . TYR A 1 83 ? 28.676 4.937 19.019 1.00 15.68 75 TYR A CA 1
ATOM 651 C C . TYR A 1 83 ? 29.895 5.852 19.130 1.00 16.40 75 TYR A C 1
ATOM 652 O O . TYR A 1 83 ? 30.655 5.797 20.094 1.00 17.87 75 TYR A O 1
ATOM 661 N N . SER A 1 84 ? 30.085 6.688 18.103 1.00 16.66 76 SER A N 1
ATOM 662 C CA . SER A 1 84 ? 31.317 7.450 17.913 1.00 18.20 76 SER A CA 1
ATOM 663 C C . SER A 1 84 ? 31.236 8.776 18.658 1.00 15.95 76 SER A C 1
ATOM 664 O O . SER A 1 84 ? 30.396 9.622 18.336 1.00 16.47 76 SER A O 1
ATOM 667 N N . LYS A 1 85 ? 32.125 8.956 19.639 1.00 18.28 77 LYS A N 1
ATOM 668 C CA . LYS A 1 85 ? 32.181 10.206 20.394 1.00 16.09 77 LYS A CA 1
ATOM 669 C C . LYS A 1 85 ? 32.427 11.407 19.490 1.00 17.28 77 LYS A C 1
ATOM 670 O O . LYS A 1 85 ? 31.790 12.457 19.656 1.00 17.79 77 LYS A O 1
ATOM 676 N N . LYS A 1 86 ? 33.366 11.287 18.544 1.00 17.99 78 LYS A N 1
ATOM 677 C CA . LYS A 1 86 ? 33.682 12.438 17.706 1.00 18.93 78 LYS A CA 1
ATOM 678 C C . LYS A 1 86 ? 32.505 12.796 16.817 1.00 19.99 78 LYS A C 1
ATOM 679 O O . LYS A 1 86 ? 32.175 13.978 16.664 1.00 20.01 78 LYS A O 1
ATOM 685 N N . ALA A 1 87 ? 31.844 11.789 16.244 1.00 16.79 79 ALA A N 1
ATOM 686 C CA . ALA A 1 87 ? 30.639 12.066 15.467 1.00 16.31 79 ALA A CA 1
ATOM 687 C C . ALA A 1 87 ? 29.549 12.697 16.341 1.00 16.13 79 ALA A C 1
ATOM 688 O O . ALA A 1 87 ? 2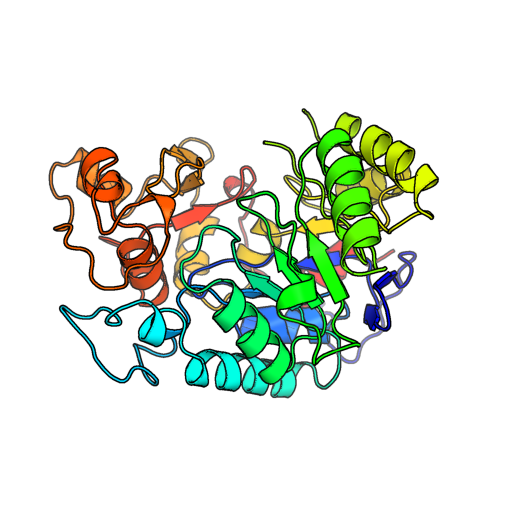8.879 13.642 15.919 1.00 17.27 79 ALA A O 1
ATOM 690 N N . LEU A 1 88 ? 29.368 12.206 17.567 1.00 15.98 80 LEU A N 1
ATOM 691 C CA . LEU A 1 88 ? 28.334 12.785 18.416 1.00 16.47 80 LEU A CA 1
ATOM 692 C C . LEU A 1 88 ? 28.660 14.244 18.717 1.00 18.04 80 LEU A C 1
ATOM 693 O O . LEU A 1 88 ? 27.771 15.111 18.666 1.00 16.48 80 LEU A O 1
ATOM 698 N N . ASN A 1 89 ? 29.948 14.544 18.979 1.00 15.67 81 ASN A N 1
ATOM 699 C CA . ASN A 1 89 ? 30.355 15.934 19.215 1.00 15.52 81 ASN A CA 1
ATOM 700 C C . ASN A 1 89 ? 30.087 16.825 18.004 1.00 15.87 81 ASN A C 1
ATOM 701 O O . ASN A 1 89 ? 29.636 17.973 18.162 1.00 18.22 81 ASN A O 1
ATOM 706 N N . GLU A 1 90 ? 30.396 16.348 16.793 1.00 15.25 82 GLU A N 1
ATOM 707 C CA . GLU A 1 90 ? 30.153 17.197 15.627 1.00 17.63 82 GLU A CA 1
ATOM 708 C C . GLU A 1 90 ? 28.654 17.356 15.365 1.00 18.74 82 GLU A C 1
ATOM 709 O O . GLU A 1 90 ? 28.200 18.444 15.011 1.00 18.51 82 GLU A O 1
ATOM 715 N N . ILE A 1 91 ? 27.861 16.296 15.563 1.00 14.56 83 ILE A N 1
ATOM 716 C CA . ILE A 1 91 ? 26.405 16.417 15.414 1.00 12.85 83 ILE A CA 1
ATOM 717 C C . ILE A 1 91 ? 25.842 17.478 16.363 1.00 14.76 83 ILE A C 1
ATOM 718 O O . ILE A 1 91 ? 25.056 18.344 15.955 1.00 15.61 83 ILE A O 1
ATOM 723 N N . PHE A 1 92 ? 26.238 17.439 17.638 1.00 13.76 84 PHE A N 1
ATOM 724 C CA . PHE A 1 92 ? 25.765 18.467 18.564 1.00 15.66 84 PHE A CA 1
ATOM 725 C C . PHE A 1 92 ? 26.250 19.854 18.163 1.00 18.42 84 PHE A C 1
ATOM 726 O O . PHE A 1 92 ? 25.481 20.820 18.225 1.00 15.85 84 PHE A O 1
ATOM 734 N N . ALA A 1 93 ? 27.522 19.978 17.777 1.00 14.33 85 ALA A N 1
ATOM 735 C CA . ALA A 1 93 ? 28.040 21.284 17.378 1.00 16.32 85 ALA A CA 1
ATOM 736 C C . ALA A 1 93 ? 27.286 21.846 16.174 1.00 16.26 85 ALA A C 1
ATOM 737 O O . ALA A 1 93 ? 26.971 23.039 16.136 1.00 15.57 85 ALA A O 1
ATOM 739 N N . ASN A 1 94 ? 26.977 20.998 15.189 1.00 17.54 86 ASN A N 1
ATOM 740 C CA . ASN A 1 94 ? 26.244 21.461 14.019 1.00 15.98 86 ASN A CA 1
ATOM 741 C C . ASN A 1 94 ? 24.789 21.785 14.349 1.00 16.45 86 ASN A C 1
ATOM 742 O O . ASN A 1 94 ? 24.230 22.734 13.788 1.00 16.46 86 ASN A O 1
ATOM 747 N N . ALA A 1 95 ? 24.165 21.032 15.264 1.00 16.03 87 ALA A N 1
ATOM 748 C CA . ALA A 1 95 ? 22.834 21.411 15.734 1.00 14.46 87 ALA A CA 1
ATOM 749 C C . ALA A 1 95 ? 22.836 22.817 16.326 1.00 17.76 87 ALA A C 1
ATOM 750 O O . ALA A 1 95 ? 21.911 23.597 16.083 1.00 16.60 87 ALA A O 1
ATOM 752 N N . ARG A 1 96 ? 23.854 23.149 17.135 1.00 15.62 88 ARG A N 1
ATOM 753 C CA . ARG A 1 96 ? 23.869 24.436 17.823 1.00 12.65 88 ARG A CA 1
ATOM 754 C C . ARG A 1 96 ? 24.247 25.605 16.919 1.00 15.19 88 ARG A C 1
ATOM 755 O O . ARG A 1 96 ? 23.976 26.761 17.285 1.00 17.95 88 ARG A O 1
ATOM 763 N N . LYS A 1 97 ? 24.848 25.348 15.744 1.00 17.26 89 LYS A N 1
ATOM 764 C CA . LYS A 1 97 ? 24.952 26.419 14.744 1.00 17.54 89 LYS A CA 1
ATOM 765 C C . LYS A 1 97 ? 23.576 26.905 14.298 1.00 20.38 89 LYS A C 1
ATOM 766 O O . LYS A 1 97 ? 23.454 28.036 13.813 1.00 21.11 89 LYS A O 1
ATOM 772 N N . ILE A 1 98 ? 22.544 26.092 14.491 1.00 17.51 90 ILE A N 1
ATOM 773 C CA . ILE A 1 98 ? 21.177 26.424 14.141 1.00 17.70 90 ILE A CA 1
ATOM 774 C C . ILE A 1 98 ? 20.393 26.950 15.341 1.00 20.55 90 ILE A C 1
ATOM 775 O O . ILE A 1 98 ? 19.742 27.994 15.254 1.00 18.26 90 ILE A O 1
ATOM 780 N N . CYS A 1 99 ? 20.426 26.236 16.470 1.00 18.11 91 CYS A N 1
ATOM 781 C CA . CYS A 1 99 ? 19.538 26.553 17.583 1.00 17.86 91 CYS A CA 1
ATOM 782 C C . CYS A 1 99 ? 20.231 27.281 18.721 1.00 18.49 91 CYS A C 1
ATOM 783 O O . CYS A 1 99 ? 19.566 27.646 19.699 1.00 16.05 91 CYS A O 1
ATOM 786 N N . GLY A 1 100 ? 21.541 27.467 18.638 1.00 16.90 92 GLY A N 1
ATOM 787 C CA . GLY A 1 100 ? 22.249 28.136 19.709 1.00 17.93 92 GLY A CA 1
ATOM 788 C C . GLY A 1 100 ? 22.203 27.337 20.995 1.00 17.14 92 GLY A C 1
ATOM 789 O O . GLY A 1 100 ? 22.420 26.116 21.017 1.00 20.15 92 GLY A O 1
ATOM 790 N N . ASN A 1 101 ? 21.919 28.043 22.082 1.00 18.48 93 ASN A N 1
ATOM 791 C CA . ASN A 1 101 ? 21.844 27.463 23.411 1.00 17.33 93 ASN A CA 1
ATOM 792 C C . ASN A 1 101 ? 20.432 26.991 23.763 1.00 16.47 93 ASN A C 1
ATOM 793 O O . ASN A 1 101 ? 20.170 26.669 24.924 1.00 18.06 93 ASN A O 1
ATOM 798 N N . ASN A 1 102 ? 19.511 26.948 22.793 1.00 16.42 94 ASN A N 1
ATOM 799 C CA . ASN A 1 102 ? 18.207 26.351 23.069 1.00 16.19 94 ASN A CA 1
ATOM 800 C C . ASN A 1 102 ? 18.383 24.884 23.469 1.00 13.68 94 ASN A C 1
ATOM 801 O O . ASN A 1 102 ? 19.284 24.209 22.970 1.00 19.19 94 ASN A O 1
ATOM 806 N N . PRO A 1 103 ? 17.540 24.363 24.361 1.00 16.16 95 PRO A N 1
ATOM 807 C CA . PRO A 1 103 ? 17.758 22.988 24.864 1.00 14.26 95 PRO A CA 1
ATOM 808 C C . PRO A 1 103 ? 17.669 21.912 23.788 1.00 17.10 95 PRO A C 1
ATOM 809 O O . PRO A 1 103 ? 16.823 21.952 22.882 1.00 16.34 95 PRO A O 1
ATOM 813 N N . LEU A 1 104 ? 18.581 20.942 23.912 1.00 14.78 96 LEU A N 1
ATOM 814 C CA . LEU A 1 104 ? 18.712 19.771 23.053 1.00 14.69 96 LEU A CA 1
ATOM 815 C C . LEU A 1 104 ? 18.773 18.539 23.921 1.00 13.65 96 LEU A C 1
ATOM 816 O O . LEU A 1 104 ? 19.466 18.531 24.940 1.00 14.16 96 LEU A O 1
ATOM 821 N N . GLY A 1 105 ? 18.072 17.491 23.509 1.00 12.35 97 GLY A N 1
ATOM 822 C CA . GLY A 1 105 ? 18.188 16.219 24.178 1.00 15.14 97 GLY A CA 1
ATOM 823 C C . GLY A 1 105 ? 19.073 15.265 23.396 1.00 14.46 97 GLY A C 1
ATOM 824 O O . GLY A 1 105 ? 19.400 15.483 22.229 1.00 13.90 97 GLY A O 1
ATOM 825 N N . ALA A 1 106 ? 19.404 14.152 24.055 1.00 15.16 98 ALA A N 1
ATOM 826 C CA . ALA A 1 106 ? 20.041 13.015 23.412 1.00 18.89 98 ALA A CA 1
ATOM 827 C C . ALA A 1 106 ? 19.262 11.782 23.823 1.00 14.63 98 ALA A C 1
ATOM 828 O O . ALA A 1 106 ? 19.025 11.581 25.016 1.00 16.45 98 ALA A O 1
ATOM 830 N N . ASN A 1 107 ? 18.884 10.958 22.845 1.00 13.75 99 ASN A N 1
ATOM 831 C CA . ASN A 1 107 ? 18.156 9.719 23.087 1.00 14.65 99 ASN A CA 1
ATOM 832 C C . ASN A 1 107 ? 19.126 8.547 23.026 1.00 14.61 99 ASN A C 1
ATOM 833 O O . ASN A 1 107 ? 19.870 8.405 22.055 1.00 14.09 99 ASN A O 1
ATOM 838 N N . ILE A 1 108 ? 19.132 7.719 24.071 1.00 14.11 100 ILE A N 1
ATOM 839 C CA . ILE A 1 108 ? 20.011 6.556 24.142 1.00 14.48 100 ILE A CA 1
ATOM 840 C C . ILE A 1 108 ? 19.209 5.360 24.625 1.00 15.45 100 ILE A C 1
ATOM 841 O O . ILE A 1 108 ? 18.649 5.394 25.727 1.00 15.46 100 ILE A O 1
ATOM 846 N N . LEU A 1 109 ? 19.177 4.297 23.817 1.00 14.75 101 LEU A N 1
ATOM 847 C CA . LEU A 1 109 ? 18.472 3.087 24.217 1.00 15.32 101 LEU A CA 1
ATOM 848 C C . LEU A 1 109 ? 19.233 2.385 25.330 1.00 14.04 101 LEU A C 1
ATOM 849 O O . LEU A 1 109 ? 20.459 2.254 25.281 1.00 16.75 101 LEU A O 1
ATOM 854 N N . TYR A 1 110 ? 18.497 1.913 26.337 1.00 14.83 102 TYR A N 1
ATOM 855 C CA . TYR A 1 110 ? 19.159 1.302 27.481 1.00 15.61 102 TYR A CA 1
ATOM 856 C C . TYR A 1 110 ? 19.831 -0.007 27.092 1.00 15.56 102 TYR A C 1
ATOM 857 O O . TYR A 1 110 ? 20.834 -0.393 27.700 1.00 15.69 102 TYR A O 1
ATOM 866 N N . ALA A 1 111 ? 19.327 -0.670 26.039 1.00 14.63 103 ALA A N 1
ATOM 867 C CA . ALA A 1 111 ? 19.823 -1.974 25.611 1.00 14.46 103 ALA A CA 1
ATOM 868 C C . ALA A 1 111 ? 21.126 -1.903 24.822 1.00 12.58 103 ALA A C 1
ATOM 869 O O . ALA A 1 111 ? 21.672 -2.949 24.454 1.00 15.97 103 ALA A O 1
ATOM 871 N N . ILE A 1 112 ? 21.622 -0.710 24.499 1.00 17.18 104 ILE A N 1
ATOM 872 C CA . ILE A 1 112 ? 22.842 -0.665 23.712 1.00 16.49 104 ILE A CA 1
ATOM 873 C C . ILE A 1 112 ? 24.004 -1.141 24.563 1.00 17.16 104 ILE A C 1
ATOM 874 O O . ILE A 1 112 ? 23.993 -1.030 25.796 1.00 17.52 104 ILE A O 1
ATOM 879 N N . ASN A 1 113 ? 25.021 -1.674 23.905 1.00 17.63 105 ASN A N 1
ATOM 880 C CA . ASN A 1 113 ? 26.292 -1.854 24.587 1.00 16.84 105 ASN A CA 1
ATOM 881 C C . ASN A 1 113 ? 26.922 -0.500 24.875 1.00 16.24 105 ASN A C 1
ATOM 882 O O . ASN A 1 113 ? 26.685 0.477 24.158 1.00 19.16 105 ASN A O 1
ATOM 887 N N . ASP A 1 114 ? 27.722 -0.451 25.944 1.00 18.55 106 ASP A N 1
ATOM 888 C CA . ASP A 1 114 ? 28.437 0.769 26.336 1.00 21.43 106 ASP A CA 1
ATOM 889 C C . ASP A 1 114 ? 27.469 1.915 26.661 1.00 18.85 106 ASP A C 1
ATOM 890 O O . ASP A 1 114 ? 27.746 3.080 26.376 1.00 16.08 106 ASP A O 1
ATOM 895 N N . TYR A 1 115 ? 26.321 1.579 27.254 1.00 17.30 107 TYR A N 1
ATOM 896 C CA . TYR A 1 115 ? 25.311 2.585 27.567 1.00 17.96 107 TYR A CA 1
ATOM 897 C C . TYR A 1 115 ? 25.899 3.744 28.374 1.00 16.95 107 TYR A C 1
ATOM 898 O O . TYR A 1 115 ? 25.726 4.920 28.026 1.00 15.93 107 TYR A O 1
ATOM 907 N N . GLY A 1 116 ? 26.590 3.426 29.471 1.00 18.74 108 GLY A N 1
ATOM 908 C CA . GLY A 1 116 ? 27.123 4.477 30.321 1.00 15.17 108 GLY A CA 1
ATOM 909 C C . GLY A 1 116 ? 28.106 5.374 29.594 1.00 18.21 108 GLY A C 1
ATOM 910 O O . GLY A 1 116 ? 28.141 6.586 29.824 1.00 18.00 108 GLY A O 1
ATOM 911 N N . ARG A 1 117 ? 28.926 4.784 28.713 1.00 19.04 109 ARG A N 1
ATOM 912 C CA . ARG A 1 117 ? 29.908 5.561 27.975 1.00 21.47 109 ARG A CA 1
ATOM 913 C C . ARG A 1 117 ? 29.215 6.539 27.028 1.00 16.29 109 ARG A C 1
ATOM 914 O O . ARG A 1 117 ? 29.631 7.695 26.903 1.00 18.89 109 ARG A O 1
ATOM 922 N N . VAL A 1 118 ? 28.135 6.099 26.382 1.00 16.26 110 VAL A N 1
ATOM 923 C CA . VAL A 1 118 ? 27.413 6.969 25.455 1.00 15.40 110 VAL A CA 1
ATOM 924 C C . VAL A 1 118 ? 26.632 8.058 26.200 1.00 16.95 110 VAL A C 1
ATOM 925 O O . VAL A 1 118 ? 26.497 9.191 25.696 1.00 15.77 110 VAL A O 1
ATOM 929 N N . LEU A 1 119 ? 26.134 7.753 27.408 1.00 16.42 111 LEU A N 1
ATOM 930 C CA . LEU A 1 119 ? 25.501 8.781 28.232 1.00 17.50 111 LEU A CA 1
ATOM 931 C C . LEU A 1 119 ? 26.499 9.882 28.590 1.00 16.50 111 LEU A C 1
ATOM 932 O O . LEU A 1 119 ? 26.227 11.074 28.381 1.00 16.90 111 LEU A O 1
ATOM 937 N N . ARG A 1 120 ? 27.667 9.497 29.115 1.00 15.96 112 ARG A N 1
ATOM 938 C CA . ARG A 1 120 ? 28.701 10.488 29.419 1.00 18.88 112 ARG A CA 1
ATOM 939 C C . ARG A 1 120 ? 29.129 11.248 28.164 1.00 15.77 112 ARG A C 1
ATOM 940 O O . ARG A 1 120 ? 29.306 12.469 28.212 1.00 17.08 112 ARG A O 1
ATOM 948 N N . ASP A 1 121 ? 29.273 10.551 27.023 1.00 17.08 113 ASP A N 1
ATOM 949 C CA . ASP A 1 121 ? 29.607 11.233 25.769 1.00 17.68 113 ASP A CA 1
ATOM 950 C C . ASP A 1 121 ? 28.545 12.254 25.406 1.00 17.84 113 ASP A C 1
ATOM 951 O O . ASP A 1 121 ? 28.856 13.333 24.884 1.00 17.49 113 ASP A O 1
ATOM 956 N N . SER A 1 122 ? 27.277 11.914 25.648 1.00 15.30 114 SER A N 1
ATOM 957 C CA . SER A 1 122 ? 26.193 12.838 25.330 1.00 15.98 114 SER A CA 1
ATOM 958 C C . SER A 1 122 ? 26.269 14.089 26.196 1.00 18.51 114 SER A C 1
ATOM 959 O O . SER A 1 122 ? 26.103 15.211 25.697 1.00 19.00 114 SER A O 1
ATOM 962 N N . CYS A 1 123 ? 26.543 13.922 27.496 1.00 16.54 115 CYS A N 1
ATOM 963 C CA . CYS A 1 123 ? 26.724 15.084 28.362 1.00 17.22 115 CYS A CA 1
ATOM 964 C C . CYS A 1 123 ? 27.895 15.930 27.876 1.00 17.83 115 CYS A C 1
ATOM 965 O O . CYS A 1 123 ? 27.775 17.153 27.705 1.00 19.27 115 CYS A O 1
ATOM 968 N N . GLU A 1 124 ? 29.026 15.278 27.576 1.00 18.53 116 GLU A N 1
ATOM 969 C CA . GLU A 1 124 ? 30.215 16.018 27.175 1.00 16.65 116 GLU A CA 1
ATOM 970 C C . GLU A 1 124 ? 30.016 16.713 25.840 1.00 20.18 116 GLU A C 1
ATOM 971 O O . GLU A 1 124 ? 30.647 17.750 25.587 1.00 20.57 116 GLU A O 1
ATOM 977 N N . ALA A 1 125 ? 29.131 16.179 24.995 1.00 16.88 117 ALA A N 1
ATOM 978 C CA . ALA A 1 125 ? 28.848 16.785 23.699 1.00 17.84 117 ALA A CA 1
ATOM 979 C C . ALA A 1 125 ? 27.936 17.995 23.802 1.00 19.83 117 ALA A C 1
ATOM 980 O O . ALA A 1 125 ? 27.829 18.750 22.827 1.00 17.93 117 ALA A O 1
ATOM 982 N N . GLY A 1 126 ? 27.271 18.190 24.937 1.00 19.41 118 GLY A N 1
ATOM 983 C CA . GLY A 1 126 ? 26.440 19.367 25.138 1.00 16.58 118 GLY A CA 1
ATOM 984 C C . GLY A 1 126 ? 24.969 19.079 25.379 1.00 17.04 118 GLY A C 1
ATOM 985 O O . GLY A 1 126 ? 24.155 19.998 25.390 1.00 17.34 118 GLY A O 1
ATOM 986 N N . ALA A 1 127 ? 24.600 17.813 25.568 1.00 15.69 119 ALA A N 1
ATOM 987 C CA . ALA A 1 127 ? 23.193 17.494 25.797 1.00 16.52 119 ALA A CA 1
ATOM 988 C C . ALA A 1 127 ? 22.682 18.149 27.073 1.00 17.33 119 ALA A C 1
ATOM 989 O O . ALA A 1 127 ? 23.360 18.148 28.109 1.00 17.37 119 ALA A O 1
ATOM 991 N N . ASN A 1 128 ? 21.478 18.741 26.998 1.00 14.83 120 ASN A N 1
ATOM 992 C CA . ASN A 1 128 ? 20.871 19.274 28.220 1.00 15.84 120 ASN A CA 1
ATOM 993 C C . ASN A 1 128 ? 19.956 18.262 28.892 1.00 17.74 120 ASN A C 1
ATOM 994 O O . ASN A 1 128 ? 19.655 18.398 30.087 1.00 17.85 120 ASN A O 1
ATOM 999 N N . ILE A 1 129 ? 19.526 17.249 28.150 1.00 16.18 121 ILE A N 1
ATOM 1000 C CA . ILE A 1 129 ? 18.542 16.264 28.586 1.00 16.20 121 ILE A CA 1
ATOM 1001 C C . ILE A 1 129 ? 18.983 14.924 28.016 1.00 12.82 121 ILE A C 1
ATOM 1002 O O . ILE A 1 129 ? 19.431 14.878 26.867 1.00 13.08 121 ILE A O 1
ATOM 1007 N N . ILE A 1 130 ? 18.874 13.843 28.806 1.00 12.91 122 ILE A N 1
ATOM 1008 C CA . ILE A 1 130 ? 19.028 12.466 28.312 1.00 13.90 122 ILE A CA 1
ATOM 1009 C C . ILE A 1 130 ? 17.688 11.748 28.420 1.00 14.44 122 ILE A C 1
ATOM 1010 O O . ILE A 1 130 ? 17.055 11.756 29.490 1.00 13.95 122 ILE A O 1
ATOM 1015 N N . ILE A 1 131 ? 17.289 11.075 27.331 1.00 14.71 123 ILE A N 1
ATOM 1016 C CA . ILE A 1 131 ? 16.062 10.300 27.245 1.00 10.86 123 ILE A CA 1
ATOM 1017 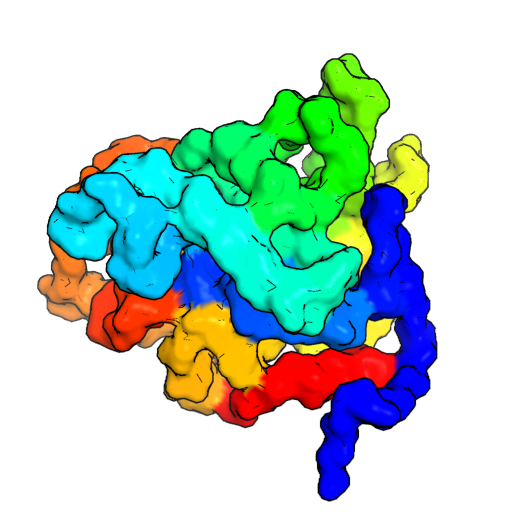C C . ILE A 1 131 ? 16.438 8.843 26.965 1.00 13.47 123 ILE A C 1
ATOM 1018 O O . ILE A 1 131 ? 17.172 8.568 26.005 1.00 15.45 123 ILE A O 1
ATOM 1023 N N . THR A 1 132 ? 15.915 7.912 27.768 1.00 13.14 124 THR A N 1
ATOM 1024 C CA . THR A 1 132 ? 16.255 6.496 27.635 1.00 15.66 124 THR A CA 1
ATOM 1025 C C . THR A 1 132 ? 15.047 5.590 27.817 1.00 16.32 124 THR A C 1
ATOM 1026 O O . THR A 1 132 ? 14.377 5.638 28.857 1.00 15.14 124 THR A O 1
ATOM 1030 N N . GLY A 1 133 ? 14.814 4.729 26.821 1.00 17.99 125 GLY A N 1
ATOM 1031 C CA . GLY A 1 133 ? 13.821 3.673 26.878 1.00 16.95 125 GLY A CA 1
ATOM 1032 C C . GLY A 1 133 ? 14.444 2.336 26.532 1.00 17.46 125 GLY A C 1
ATOM 1033 O O . GLY A 1 133 ? 15.655 2.163 26.694 1.00 16.52 125 GLY A O 1
ATOM 1034 N N . ALA A 1 134 ? 13.658 1.394 26.013 1.00 17.19 126 ALA A N 1
ATOM 1035 C CA . ALA A 1 134 ? 14.183 0.058 25.690 1.00 18.15 126 ALA A CA 1
ATOM 1036 C C . ALA A 1 134 ? 14.882 -0.563 26.903 1.00 14.57 126 ALA A C 1
ATOM 1037 O O . ALA A 1 134 ? 16.032 -1.009 26.840 1.00 16.84 126 ALA A O 1
ATOM 1039 N N . GLY A 1 135 ? 14.175 -0.562 28.034 1.00 15.89 127 GLY A N 1
ATOM 1040 C CA . GLY A 1 135 ? 14.701 -1.068 29.294 1.00 16.90 127 GLY A CA 1
ATOM 1041 C C . GLY A 1 135 ? 14.198 -0.268 30.479 1.00 19.46 127 GLY A C 1
ATOM 1042 O O . GLY A 1 135 ? 13.429 0.684 30.315 1.00 18.87 127 GLY A O 1
ATOM 1043 N N . LEU A 1 136 ? 14.630 -0.637 31.685 1.00 19.43 128 LEU A N 1
ATOM 1044 C CA . LEU A 1 136 ? 14.257 0.072 32.902 1.00 21.41 128 LEU A CA 1
ATOM 1045 C C . LEU A 1 136 ? 15.511 0.741 33.454 1.00 20.51 128 LEU A C 1
ATOM 1046 O O . LEU A 1 136 ? 16.346 0.084 34.093 1.00 21.98 128 LEU A O 1
ATOM 1051 N N . PRO A 1 137 ? 15.727 2.028 33.179 1.00 16.61 129 PRO A N 1
ATOM 1052 C CA . PRO A 1 137 ? 17.061 2.615 33.387 1.00 15.83 129 PRO A CA 1
ATOM 1053 C C . PRO A 1 137 ? 17.281 3.079 34.828 1.00 17.62 129 PRO A C 1
ATOM 1054 O O . PRO A 1 137 ? 17.165 4.251 35.182 1.00 18.43 129 PRO A O 1
ATOM 1058 N N . THR A 1 138 ? 17.656 2.125 35.686 1.00 17.88 130 THR A N 1
ATOM 1059 C CA . THR A 1 138 ? 17.744 2.393 37.118 1.00 16.70 130 THR A CA 1
ATOM 1060 C C . THR A 1 138 ? 19.033 3.094 37.545 1.00 19.61 130 THR A C 1
ATOM 1061 O O . THR A 1 138 ? 19.177 3.439 38.732 1.00 19.64 130 THR A O 1
ATOM 1065 N N . ASN A 1 139 ? 19.990 3.283 36.644 1.00 18.03 131 ASN A N 1
ATOM 1066 C CA . ASN A 1 139 ? 21.290 3.819 37.022 1.00 19.96 131 ASN A CA 1
ATOM 1067 C C . ASN A 1 139 ? 21.715 5.001 36.154 1.00 19.38 131 ASN A C 1
ATOM 1068 O O . ASN A 1 139 ? 22.914 5.275 36.047 1.00 19.92 131 ASN A O 1
ATOM 1073 N N . MET A 1 140 ? 20.764 5.692 35.520 1.00 16.58 132 MET A N 1
ATOM 1074 C CA . MET A 1 140 ? 21.096 6.857 34.705 1.00 18.70 132 MET A CA 1
ATOM 1075 C C . MET A 1 140 ? 21.973 7.847 35.478 1.00 20.18 132 MET A C 1
ATOM 1076 O O . MET A 1 140 ? 22.972 8.326 34.910 1.00 19.32 132 MET A O 1
ATOM 1081 N N . PRO A 1 141 ? 21.702 8.159 36.755 1.00 17.52 133 PRO A N 1
ATOM 1082 C CA . PRO A 1 141 ? 22.551 9.128 37.469 1.00 16.67 133 PRO A CA 1
ATOM 1083 C C . PRO A 1 141 ? 23.973 8.676 37.679 1.00 19.13 133 PRO A C 1
ATOM 1084 O O . PRO A 1 141 ? 24.834 9.528 37.928 1.00 22.63 133 PRO A O 1
ATOM 1088 N N . GLU A 1 142 ? 24.241 7.370 37.629 1.00 21.33 134 GLU A N 1
ATOM 1089 C CA . GLU A 1 142 ? 25.604 6.880 37.795 1.00 20.42 134 GLU A CA 1
ATOM 1090 C C . GLU A 1 142 ? 26.537 7.522 36.783 1.00 25.32 134 GLU A C 1
ATOM 1091 O O . GLU A 1 142 ? 27.661 7.916 37.119 1.00 27.80 134 GLU A O 1
ATOM 1097 N N . PHE A 1 143 ? 26.071 7.690 35.549 1.00 22.74 135 PHE A N 1
ATOM 1098 C CA . PHE A 1 143 ? 26.936 8.122 34.467 1.00 19.02 135 PHE A CA 1
ATOM 1099 C C . PHE A 1 143 ? 26.895 9.626 34.244 1.00 20.53 135 PHE A C 1
ATOM 1100 O O . PHE A 1 143 ? 27.726 10.148 33.496 1.00 24.09 135 PHE A O 1
ATOM 1108 N N . ALA A 1 144 ? 25.981 10.328 34.911 1.00 24.29 136 ALA A N 1
ATOM 1109 C CA . ALA A 1 144 ? 25.821 11.766 34.772 1.00 20.92 136 ALA A CA 1
ATOM 1110 C C . ALA A 1 144 ? 26.332 12.541 35.982 1.00 27.75 136 ALA A C 1
ATOM 1111 O O . ALA A 1 144 ? 26.100 13.752 36.066 1.00 26.26 136 ALA A O 1
ATOM 1113 N N . LYS A 1 145 ? 27.036 11.886 36.917 1.00 30.03 137 LYS A N 1
ATOM 1114 C CA . LYS A 1 145 ? 27.387 12.573 38.163 1.00 26.87 137 LYS A CA 1
ATOM 1115 C C . LYS A 1 145 ? 28.217 13.821 37.903 1.00 25.53 137 LYS A C 1
ATOM 1116 O O . LYS A 1 145 ? 28.091 14.808 38.634 1.00 26.15 137 LYS A O 1
ATOM 1122 N N . ASP A 1 146 ? 29.062 13.800 36.876 1.00 26.86 138 ASP A N 1
ATOM 1123 C CA . ASP A 1 146 ? 29.904 14.943 36.561 1.00 29.15 138 ASP A CA 1
ATOM 1124 C C . ASP A 1 146 ? 29.144 16.071 35.871 1.00 27.24 138 ASP A C 1
ATOM 1125 O O . ASP A 1 146 ? 29.719 17.142 35.635 1.00 24.20 138 ASP A O 1
ATOM 1130 N N . PHE A 1 147 ? 27.861 15.880 35.575 1.00 22.04 139 PHE A N 1
ATOM 1131 C CA . PHE A 1 147 ? 27.085 16.829 34.771 1.00 18.82 139 PHE A CA 1
ATOM 1132 C C . PHE A 1 147 ? 25.762 17.087 35.486 1.00 23.54 139 PHE A C 1
ATOM 1133 O O . PHE A 1 147 ? 24.712 16.594 35.076 1.00 24.48 139 PHE A O 1
ATOM 1141 N N . SER A 1 148 ? 25.833 17.905 36.546 1.00 26.99 140 SER A N 1
ATOM 1142 C CA . SER A 1 148 ? 24.730 18.049 37.490 1.00 28.35 140 SER A CA 1
ATOM 1143 C C . SER A 1 148 ? 23.489 18.630 36.840 1.00 30.75 140 SER A C 1
ATOM 1144 O O . SER A 1 148 ? 22.366 18.355 37.287 1.00 26.20 140 SER A O 1
ATOM 1147 N N . ASP A 1 149 ? 23.668 19.444 35.802 1.00 22.19 141 ASP A N 1
ATOM 1148 C CA . ASP A 1 149 ? 22.559 20.152 35.182 1.00 19.84 141 ASP A CA 1
ATOM 1149 C C . ASP A 1 149 ? 21.840 19.358 34.097 1.00 15.82 141 ASP A C 1
ATOM 1150 O O . ASP A 1 149 ? 20.773 19.796 33.657 1.00 18.31 141 ASP A O 1
ATOM 1155 N N . VAL A 1 150 ? 22.368 18.217 33.651 1.00 14.10 142 VAL A N 1
ATOM 1156 C CA . VAL A 1 150 ? 21.719 17.466 32.582 1.00 17.02 142 VAL A CA 1
ATOM 1157 C C . VAL A 1 150 ? 20.500 16.752 33.156 1.00 15.15 142 VAL A C 1
ATOM 1158 O O . VAL A 1 150 ? 20.590 16.045 34.173 1.00 19.69 142 VAL A O 1
ATOM 1162 N N . ALA A 1 151 ? 19.336 16.996 32.563 1.00 16.74 143 ALA A N 1
ATOM 1163 C CA . ALA A 1 151 ? 18.120 16.375 33.065 1.00 15.92 143 ALA A CA 1
ATOM 1164 C C . ALA A 1 151 ? 17.991 14.967 32.494 1.00 16.54 143 ALA A C 1
ATOM 1165 O O . ALA A 1 151 ? 18.439 14.689 31.375 1.00 15.72 143 ALA A O 1
ATOM 1167 N N . LEU A 1 152 ? 17.407 14.073 33.294 1.00 15.04 144 LEU A N 1
ATOM 1168 C CA . LEU A 1 152 ? 17.331 12.643 32.975 1.00 12.85 144 LEU A CA 1
ATOM 1169 C C . LEU A 1 152 ? 15.872 12.202 32.909 1.00 15.91 144 LEU A C 1
ATOM 1170 O O . LEU A 1 152 ? 15.114 12.390 33.870 1.00 15.45 144 LEU A O 1
ATOM 1175 N N . ILE A 1 153 ? 15.495 11.591 31.782 1.00 13.63 145 ILE A N 1
ATOM 1176 C CA . ILE A 1 153 ? 14.105 11.263 31.472 1.00 15.72 145 ILE A CA 1
ATOM 1177 C C . ILE A 1 153 ? 13.986 9.818 31.001 1.00 16.89 145 ILE A C 1
ATOM 1178 O O . ILE A 1 153 ? 14.319 9.515 29.836 1.00 15.37 145 ILE A O 1
ATOM 1183 N N . PRO A 1 154 ? 13.500 8.910 31.845 1.00 14.75 146 PRO A N 1
ATOM 1184 C CA . PRO A 1 154 ? 13.179 7.55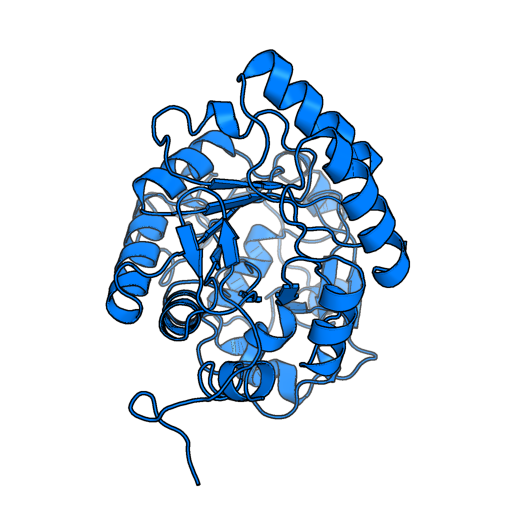5 31.369 1.00 14.58 146 PRO A CA 1
ATOM 1185 C C . PRO A 1 154 ? 11.896 7.522 30.553 1.00 15.17 146 PRO A C 1
ATOM 1186 O O . PRO A 1 154 ? 10.972 8.307 30.768 1.00 16.19 146 PRO A O 1
ATOM 1190 N N . ILE A 1 155 ? 11.842 6.572 29.610 1.00 15.95 147 ILE A N 1
ATOM 1191 C CA . ILE A 1 155 ? 10.606 6.214 28.916 1.00 16.96 147 ILE A CA 1
ATOM 1192 C C . ILE A 1 155 ? 10.013 4.998 29.611 1.00 17.97 147 ILE A C 1
ATOM 1193 O O . ILE A 1 155 ? 10.700 3.985 29.782 1.00 19.36 147 ILE A O 1
ATOM 1198 N N . ILE A 1 156 ? 8.737 5.085 29.990 1.00 18.39 148 ILE A N 1
ATOM 1199 C CA . ILE A 1 156 ? 8.065 4.034 30.746 1.00 19.86 148 ILE A CA 1
ATOM 1200 C C . ILE A 1 156 ? 6.717 3.714 30.109 1.00 20.70 148 ILE A C 1
ATOM 1201 O O . ILE A 1 156 ? 6.197 4.460 29.283 1.00 21.07 148 ILE A O 1
ATOM 1206 N N . SER A 1 157 ? 6.152 2.564 30.501 1.00 21.23 149 SER A N 1
ATOM 1207 C CA . SER A 1 157 ? 4.823 2.201 30.029 1.00 26.39 149 SER A CA 1
ATOM 1208 C C . SER A 1 157 ? 3.857 1.857 31.158 1.00 23.96 149 SER A C 1
ATOM 1209 O O . SER A 1 157 ? 2.781 1.309 30.887 1.00 29.13 149 SER A O 1
ATOM 1212 N N . SER A 1 158 ? 4.189 2.180 32.408 1.00 21.07 150 SER A N 1
ATOM 1213 C CA . SER A 1 158 ? 3.296 1.857 33.512 1.00 23.24 150 SER A CA 1
ATOM 1214 C C . SER A 1 158 ? 3.582 2.744 34.717 1.00 28.04 150 SER A C 1
ATOM 1215 O O . SER A 1 158 ? 4.695 3.251 34.906 1.00 22.34 150 SER A O 1
ATOM 1218 N N . ALA A 1 159 ? 2.559 2.885 35.560 1.00 24.86 151 ALA A N 1
ATOM 1219 C CA . ALA A 1 159 ? 2.757 3.537 36.849 1.00 29.34 151 ALA A CA 1
ATOM 1220 C C . ALA A 1 159 ? 3.671 2.716 37.756 1.00 27.53 151 ALA A C 1
ATOM 1221 O O . ALA A 1 159 ? 4.406 3.293 38.572 1.00 24.67 151 ALA A O 1
ATOM 1223 N N . LYS A 1 160 ? 3.665 1.383 37.616 1.00 25.97 152 LYS A N 1
ATOM 1224 C CA . LYS A 1 160 ? 4.599 0.572 38.394 1.00 27.65 152 LYS A CA 1
ATOM 1225 C C . LYS A 1 160 ? 6.046 0.939 38.084 1.00 25.34 152 LYS A C 1
ATOM 1226 O O . LYS A 1 160 ? 6.886 0.991 38.990 1.00 27.73 152 LYS A O 1
ATOM 1232 N N . ALA A 1 161 ? 6.357 1.219 36.815 1.00 24.53 153 ALA A N 1
ATOM 1233 C CA . ALA A 1 161 ? 7.733 1.559 36.465 1.00 24.74 153 ALA A CA 1
ATOM 1234 C C . ALA A 1 161 ? 8.127 2.922 37.017 1.00 21.58 153 ALA A C 1
ATOM 1235 O O . ALA A 1 161 ? 9.281 3.119 37.418 1.00 22.08 153 ALA A O 1
ATOM 1237 N N . LEU A 1 162 ? 7.185 3.873 37.048 1.00 21.51 154 LEU A N 1
ATOM 1238 C CA . LEU A 1 162 ? 7.467 5.167 37.662 1.00 21.52 154 LEU A CA 1
ATOM 1239 C C . LEU A 1 162 ? 7.838 4.993 39.127 1.00 19.79 154 LEU A C 1
ATOM 1240 O O . LEU A 1 162 ? 8.849 5.538 39.589 1.00 22.79 154 LEU A O 1
ATOM 1245 N N . LYS A 1 163 ? 7.006 4.258 39.880 1.00 24.52 155 LYS A N 1
ATOM 1246 C CA . LYS A 1 163 ? 7.233 4.088 41.316 1.00 28.14 155 LYS A CA 1
ATOM 1247 C C . LYS A 1 163 ? 8.557 3.391 41.589 1.00 24.30 155 LYS A C 1
ATOM 1248 O O . LYS A 1 163 ? 9.253 3.711 42.558 1.00 24.33 155 LYS A O 1
ATOM 1254 N N . ILE A 1 164 ? 8.922 2.443 40.735 1.00 23.90 156 ILE A N 1
ATOM 1255 C CA . ILE A 1 164 ? 10.145 1.677 40.934 1.00 21.63 156 ILE A CA 1
ATOM 1256 C C . ILE A 1 164 ? 11.365 2.535 40.654 1.00 23.68 156 ILE A C 1
ATOM 1257 O O . ILE A 1 164 ? 12.342 2.530 41.413 1.00 21.47 156 ILE A O 1
ATOM 1262 N N . LEU A 1 165 ? 11.336 3.268 39.541 1.00 23.94 157 LEU A N 1
ATOM 1263 C CA . LEU A 1 165 ? 12.477 4.090 39.173 1.00 18.38 157 LEU A CA 1
ATOM 1264 C C . LEU A 1 165 ? 12.692 5.215 40.176 1.00 19.16 157 LEU A C 1
ATOM 1265 O O . LEU A 1 165 ? 13.831 5.502 40.553 1.00 19.65 157 LEU A O 1
ATOM 1270 N N . CYS A 1 166 ? 11.607 5.848 40.633 1.00 20.42 158 CYS A N 1
ATOM 1271 C CA . CYS A 1 166 ? 11.744 6.930 41.609 1.00 19.53 158 CYS A CA 1
ATOM 1272 C C . CYS A 1 166 ? 12.353 6.420 42.907 1.00 19.15 158 CYS A C 1
ATOM 1273 O O . CYS A 1 166 ? 13.253 7.056 43.472 1.00 21.72 158 CYS A O 1
ATOM 1276 N N . LYS A 1 167 ? 11.908 5.250 43.374 1.00 21.20 159 LYS A N 1
ATOM 1277 C CA . LYS A 1 167 ? 12.441 4.707 44.619 1.00 23.95 159 LYS A CA 1
ATOM 1278 C C . LYS A 1 167 ? 13.902 4.290 44.464 1.00 22.82 159 LYS A C 1
ATOM 1279 O O . LYS A 1 167 ? 14.750 4.648 45.295 1.00 22.87 159 LYS A O 1
ATOM 1285 N N . ARG A 1 168 ? 14.222 3.533 43.406 1.00 19.68 160 ARG A N 1
ATOM 1286 C CA . ARG A 1 168 ? 15.606 3.106 43.209 1.00 20.87 160 ARG A CA 1
ATOM 1287 C C . ARG A 1 168 ? 16.553 4.302 43.111 1.00 20.54 160 ARG A C 1
ATOM 1288 O O . ARG A 1 168 ? 17.607 4.336 43.761 1.00 19.13 160 ARG A O 1
ATOM 1296 N N . TRP A 1 169 ? 16.193 5.298 42.299 1.00 17.65 161 TRP A N 1
ATOM 1297 C CA . TRP A 1 169 ? 17.039 6.480 42.167 1.00 19.58 161 TRP A CA 1
ATOM 1298 C C . TRP A 1 169 ? 17.143 7.253 43.480 1.00 16.57 161 TRP A C 1
ATOM 1299 O O . TRP A 1 169 ? 18.220 7.731 43.840 1.00 16.23 161 TRP A O 1
ATOM 1310 N N . SER A 1 170 ? 16.023 7.437 44.172 1.00 17.61 162 SER A N 1
ATOM 1311 C CA . SER A 1 170 ? 16.037 8.215 45.405 1.00 17.78 162 SER A CA 1
ATOM 1312 C C . SER A 1 170 ? 16.929 7.560 46.448 1.00 19.30 162 SER A C 1
ATOM 1313 O O . SER A 1 170 ? 17.742 8.231 47.098 1.00 15.95 162 SER A O 1
ATOM 1316 N N . ASP A 1 171 ? 16.809 6.233 46.597 1.00 18.63 163 ASP A N 1
ATOM 1317 C CA . ASP A 1 171 ? 17.566 5.521 47.620 1.00 16.13 163 ASP A CA 1
ATOM 1318 C C . ASP A 1 171 ? 19.053 5.496 47.315 1.00 18.56 163 ASP A C 1
ATOM 1319 O O . ASP A 1 171 ? 19.876 5.505 48.244 1.00 19.55 163 ASP A O 1
ATOM 1324 N N . ARG A 1 172 ? 19.423 5.481 46.037 1.00 16.09 164 ARG A N 1
ATOM 1325 C CA . ARG A 1 172 ? 20.812 5.282 45.662 1.00 15.19 164 ARG A CA 1
ATOM 1326 C C . ARG A 1 172 ? 21.532 6.580 45.340 1.00 16.34 164 ARG A C 1
ATOM 1327 O O . ARG A 1 172 ? 22.704 6.724 45.706 1.00 19.17 164 ARG A O 1
ATOM 1335 N N . TYR A 1 173 ? 20.864 7.528 44.679 1.00 17.83 165 TYR A N 1
ATOM 1336 C CA . TYR A 1 173 ? 21.508 8.765 44.245 1.00 14.89 165 TYR A CA 1
ATOM 1337 C C . TYR A 1 173 ? 20.970 10.017 44.925 1.00 18.21 165 TYR A C 1
ATOM 1338 O O . TYR A 1 173 ? 21.470 11.105 44.629 1.00 21.82 165 TYR A O 1
ATOM 1347 N N . LYS A 1 174 ? 19.959 9.908 45.798 1.00 19.20 166 LYS A N 1
ATOM 1348 C CA . LYS A 1 174 ? 19.304 11.083 46.412 1.00 19.38 166 LYS A CA 1
ATOM 1349 C C . LYS A 1 174 ? 18.772 12.038 45.349 1.00 18.48 166 LYS A C 1
ATOM 1350 O O . LYS A 1 174 ? 18.857 13.264 45.481 1.00 20.17 166 LYS A O 1
ATOM 1356 N N . ARG A 1 175 ? 18.228 11.462 44.277 1.00 16.79 167 ARG A N 1
ATOM 1357 C CA . ARG A 1 175 ? 17.769 12.183 43.109 1.00 20.09 167 ARG A CA 1
ATOM 1358 C C . ARG A 1 175 ? 16.676 11.355 42.446 1.00 20.46 167 ARG A C 1
ATOM 1359 O O . ARG A 1 175 ? 16.739 10.125 42.478 1.00 19.50 167 ARG A O 1
ATOM 1367 N N . ILE A 1 176 ? 15.679 12.013 41.864 1.00 19.69 168 ILE A N 1
ATOM 1368 C CA . ILE A 1 176 ? 14.623 11.313 41.132 1.00 17.67 168 ILE A CA 1
ATOM 1369 C C . ILE A 1 176 ? 14.595 11.847 39.705 1.00 17.65 168 ILE A C 1
ATOM 1370 O O . ILE A 1 176 ? 15.188 12.898 39.410 1.00 19.63 168 ILE A O 1
ATOM 1375 N N . PRO A 1 177 ? 13.930 11.143 38.781 1.00 16.60 169 PRO A N 1
ATOM 1376 C CA . PRO A 1 177 ? 13.882 11.635 37.393 1.00 17.12 169 PRO A CA 1
ATOM 1377 C C . PRO A 1 177 ? 13.294 13.037 37.250 1.00 17.71 169 PRO A C 1
ATOM 1378 O O . PRO A 1 177 ? 12.424 13.467 38.010 1.00 18.67 169 PRO A O 1
ATOM 1382 N N . ASP A 1 178 ? 13.778 13.748 36.228 1.00 15.96 170 ASP A N 1
ATOM 1383 C CA . ASP A 1 178 ? 13.316 15.111 35.978 1.00 16.05 170 ASP A CA 1
ATOM 1384 C C . ASP A 1 178 ? 11.998 15.135 35.219 1.00 17.40 170 ASP A C 1
ATOM 1385 O O . ASP A 1 178 ? 11.277 16.136 35.271 1.00 20.11 170 ASP A O 1
ATOM 1390 N N . ALA A 1 179 ? 11.644 14.029 34.573 1.00 15.49 171 ALA A N 1
ATOM 1391 C CA . ALA A 1 179 ? 10.425 13.875 33.798 1.00 16.38 171 ALA A CA 1
ATOM 1392 C C . ALA A 1 179 ? 10.314 12.399 33.455 1.00 15.11 171 ALA A C 1
ATOM 1393 O O . ALA A 1 179 ? 11.292 11.649 33.562 1.00 15.85 171 ALA A O 1
ATOM 1395 N N . PHE A 1 180 ? 9.111 11.992 33.057 1.00 14.97 172 PHE A N 1
ATOM 1396 C CA . PHE A 1 180 ? 8.879 10.675 32.481 1.00 17.03 172 PHE A CA 1
ATOM 1397 C C . PHE A 1 180 ? 8.162 10.841 31.151 1.00 16.73 172 PHE A C 1
ATOM 1398 O O . PHE A 1 180 ? 7.234 11.650 31.032 1.00 18.85 172 PHE A O 1
ATOM 1406 N N . ILE A 1 181 ? 8.601 10.082 30.154 1.00 15.46 173 ILE A N 1
ATOM 1407 C CA . ILE A 1 181 ? 7.858 9.911 28.917 1.00 16.95 173 ILE A CA 1
ATOM 1408 C C . ILE A 1 181 ? 7.059 8.630 29.057 1.00 17.98 173 ILE A C 1
ATOM 1409 O O . ILE A 1 181 ? 7.625 7.589 29.401 1.00 18.66 173 ILE A O 1
ATOM 1414 N N . VAL A 1 182 ? 5.747 8.692 28.829 1.00 19.04 174 VAL A N 1
ATOM 1415 C CA A VAL A 1 182 ? 4.900 7.509 28.940 0.51 22.44 174 VAL A CA 1
ATOM 1416 C CA B VAL A 1 182 ? 4.879 7.520 28.940 0.49 22.44 174 VAL A CA 1
ATOM 1417 C C . VAL A 1 182 ? 4.453 7.114 27.541 1.00 24.28 174 VAL A C 1
ATOM 1418 O O . VAL A 1 182 ? 3.909 7.936 26.794 1.00 20.23 174 VAL A O 1
ATOM 1425 N N . GLU A 1 183 ? 4.709 5.858 27.183 1.00 26.84 175 GLU A N 1
ATOM 1426 C CA . GLU A 1 183 ? 4.318 5.307 25.893 1.00 24.53 175 GLU A CA 1
ATOM 1427 C C . GLU A 1 183 ? 3.686 3.947 26.142 1.00 31.32 175 GLU A C 1
ATOM 1428 O O . GLU A 1 183 ? 4.107 3.227 27.048 1.00 32.18 175 GLU A O 1
ATOM 1434 N N . GLY A 1 184 ? 2.676 3.590 25.357 1.00 36.20 176 GLY A N 1
ATOM 1435 C CA . GLY A 1 184 ? 2.138 2.251 25.436 1.00 39.58 176 GLY A CA 1
ATOM 1436 C C . GLY A 1 184 ? 3.107 1.228 24.867 1.00 45.25 176 GLY A C 1
ATOM 1437 O O . GLY A 1 184 ? 3.955 1.547 24.027 1.00 44.94 176 GLY A O 1
ATOM 1438 N N . PRO A 1 185 ? 3.018 -0.029 25.335 1.00 46.25 177 PRO A N 1
ATOM 1439 C CA . PRO A 1 185 ? 3.735 -1.116 24.658 1.00 44.61 177 PRO A CA 1
ATOM 1440 C C . PRO A 1 185 ? 3.027 -1.546 23.374 1.00 47.75 177 PRO A C 1
ATOM 1441 O O . PRO A 1 185 ? 3.620 -1.492 22.298 1.00 53.60 177 PRO A O 1
ATOM 1445 N N . PHE A 1 203 ? -3.900 -0.250 28.186 1.00 58.58 195 PHE A N 1
ATOM 1446 C CA . PHE A 1 203 ? -2.625 0.063 27.549 1.00 59.55 195 PHE A CA 1
ATOM 1447 C C . PHE A 1 203 ? -2.735 1.250 26.595 1.00 54.77 195 PHE A C 1
ATOM 1448 O O . PHE A 1 203 ? -1.725 1.749 26.100 1.00 51.38 195 PHE A O 1
ATOM 1456 N N . ARG A 1 204 ? -3.959 1.692 26.320 1.00 51.08 196 ARG A N 1
ATOM 1457 C CA . ARG A 1 204 ? -4.134 2.855 25.466 1.00 46.15 196 ARG A CA 1
ATOM 1458 C C . ARG A 1 204 ? -3.729 4.121 26.206 1.00 45.74 196 ARG A C 1
ATOM 1459 O O . ARG A 1 204 ? -3.993 4.282 27.401 1.00 43.03 196 ARG A O 1
ATOM 1467 N N . LEU A 1 205 ? -3.099 5.028 25.462 1.00 44.14 197 LEU A N 1
ATOM 1468 C CA . LEU A 1 205 ? -2.406 6.166 26.052 1.00 44.14 197 LEU A CA 1
ATOM 1469 C C . LEU A 1 205 ? -3.341 7.052 26.866 1.00 41.50 197 LEU A C 1
ATOM 1470 O O . LEU A 1 205 ? -2.904 7.712 27.816 1.00 40.57 197 LEU A O 1
ATOM 1475 N N . GLU A 1 206 ? -4.630 7.055 26.534 1.00 44.71 198 GLU A N 1
ATOM 1476 C CA . GLU A 1 206 ? -5.613 7.875 27.227 1.00 43.48 198 GLU A CA 1
ATOM 1477 C C . GLU A 1 206 ? -5.985 7.319 28.598 1.00 43.89 198 GLU A C 1
ATOM 1478 O O . GLU A 1 206 ? -6.579 8.042 29.407 1.00 42.47 198 GLU A O 1
ATOM 1484 N N . ASN A 1 207 ? -5.648 6.065 28.885 1.00 42.28 199 ASN A N 1
ATOM 1485 C CA . ASN A 1 207 ? -5.819 5.524 30.226 1.00 44.66 199 ASN A CA 1
ATOM 1486 C C . ASN A 1 207 ? -4.513 5.425 30.999 1.00 38.45 199 ASN A C 1
ATOM 1487 O O . ASN A 1 207 ? -4.532 5.483 32.233 1.00 37.67 199 ASN A O 1
ATOM 1492 N N . LEU A 1 208 ? -3.384 5.279 30.298 1.00 39.92 200 LEU A N 1
ATOM 1493 C CA . LEU A 1 208 ? -2.085 5.240 30.963 1.00 32.56 200 LEU A CA 1
ATOM 1494 C C . LEU A 1 208 ? -1.726 6.590 31.574 1.00 34.86 200 LEU A C 1
ATOM 1495 O O . LEU A 1 208 ? -1.220 6.650 32.701 1.00 29.28 200 LEU A O 1
ATOM 1500 N N . VAL A 1 209 ? -1.951 7.684 30.836 1.00 32.86 201 VAL A N 1
ATOM 1501 C CA . VAL A 1 209 ? -1.484 8.994 31.298 1.00 24.19 201 VAL A CA 1
ATOM 1502 C C . VAL A 1 209 ? -2.063 9.365 32.658 1.00 27.95 201 VAL A C 1
ATOM 1503 O O . VAL A 1 209 ? -1.286 9.735 33.552 1.00 26.74 201 VAL A O 1
ATOM 1507 N N . PRO A 1 210 ? -3.380 9.281 32.896 1.00 31.45 202 PRO A N 1
ATOM 1508 C CA . PRO A 1 210 ? -3.875 9.615 34.245 1.00 28.60 202 PRO A CA 1
ATOM 1509 C C . PRO A 1 210 ? -3.325 8.712 35.333 1.00 28.56 202 PRO A C 1
ATOM 1510 O O . PRO A 1 210 ? -3.083 9.181 36.451 1.00 28.83 202 PRO A O 1
ATOM 1514 N N . LYS A 1 211 ? -3.123 7.424 35.047 1.00 31.20 203 LYS A N 1
ATOM 1515 C CA . LYS A 1 211 ? -2.537 6.539 36.053 1.00 28.02 203 LYS A CA 1
ATOM 1516 C C . LYS A 1 211 ? -1.120 6.964 36.413 1.00 27.81 203 LYS A C 1
ATOM 1517 O O . LYS A 1 211 ? -0.724 6.899 37.584 1.00 27.89 203 LYS A O 1
ATOM 1523 N N . VAL A 1 212 ? -0.330 7.375 35.419 1.00 26.94 204 VAL A N 1
ATOM 1524 C CA . VAL A 1 212 ? 1.055 7.745 35.698 1.00 23.87 204 VAL A CA 1
ATOM 1525 C C . VAL A 1 212 ? 1.102 9.110 36.360 1.00 24.57 204 VAL A C 1
ATOM 1526 O O . VAL A 1 212 ? 1.896 9.349 37.277 1.00 23.57 204 VAL A O 1
ATOM 1530 N N . VAL A 1 213 ? 0.262 10.030 35.891 1.00 22.54 205 VAL A N 1
ATOM 1531 C CA . VAL A 1 213 ? 0.163 11.341 36.517 1.00 22.97 205 VAL A CA 1
ATOM 1532 C C . VAL A 1 213 ? -0.217 11.187 37.985 1.00 28.94 205 VAL A C 1
ATOM 1533 O O . VAL A 1 213 ? 0.377 11.818 38.864 1.00 27.88 205 VAL A O 1
ATOM 1537 N N . GLU A 1 214 ? -1.174 10.301 38.275 1.00 27.12 206 GLU A N 1
ATOM 1538 C CA . GLU A 1 214 ? -1.548 10.030 39.662 1.00 31.25 206 GLU A CA 1
ATOM 1539 C C . GLU A 1 214 ? -0.353 9.537 40.470 1.00 28.35 206 GLU A C 1
ATOM 1540 O O . GLU A 1 214 ? -0.101 10.013 41.581 1.00 28.60 206 GLU A O 1
ATOM 1546 N N . ALA A 1 215 ? 0.399 8.583 39.919 1.00 28.26 207 ALA A N 1
ATOM 1547 C CA . ALA A 1 215 ? 1.513 8.006 40.664 1.00 27.54 207 ALA A CA 1
ATOM 1548 C C . ALA A 1 215 ? 2.613 9.032 40.912 1.00 25.98 207 ALA A C 1
ATOM 1549 O O . ALA A 1 215 ? 3.266 8.995 41.957 1.00 28.17 207 ALA A O 1
ATOM 1551 N N . SER A 1 216 ? 2.819 9.960 39.981 1.00 24.08 208 SER A N 1
ATOM 1552 C CA . SER A 1 216 ? 3.874 10.947 40.161 1.00 27.81 208 SER A CA 1
ATOM 1553 C C . SER A 1 216 ? 3.586 11.852 41.350 1.00 29.07 208 SER A C 1
ATOM 1554 O O . SER A 1 216 ? 4.522 12.394 41.948 1.00 38.87 208 SER A O 1
ATOM 1557 N N . LYS A 1 217 ? 2.304 12.019 41.706 1.00 31.95 209 LYS A N 1
ATOM 1558 C CA . LYS A 1 217 ? 1.924 12.873 42.835 1.00 40.03 209 LYS A CA 1
ATOM 1559 C C . LYS A 1 217 ? 2.701 12.511 44.098 1.00 39.04 209 LYS A C 1
ATOM 1560 O O . LYS A 1 217 ? 3.095 13.394 44.872 1.00 36.38 209 LYS A O 1
ATOM 1566 N N . GLU A 1 218 ? 2.925 11.210 44.323 1.00 36.03 210 GLU A N 1
ATOM 1567 C CA . GLU A 1 218 ? 3.667 10.770 45.500 1.00 37.06 210 GLU A CA 1
ATOM 1568 C C . GLU A 1 218 ? 5.073 11.353 45.533 1.00 37.97 210 GLU A C 1
ATOM 1569 O O . GLU A 1 218 ? 5.640 11.548 46.615 1.00 41.45 210 GLU A O 1
ATOM 1575 N N . TRP A 1 219 ? 5.643 11.668 44.370 1.00 35.10 211 TRP A N 1
ATOM 1576 C CA . TRP A 1 219 ? 7.040 12.062 44.285 1.00 37.76 211 TRP A CA 1
ATOM 1577 C C . TRP A 1 219 ? 7.250 13.536 43.947 1.00 33.22 211 TRP A C 1
ATOM 1578 O O . TRP A 1 219 ? 8.399 13.970 43.863 1.00 41.72 211 TRP A O 1
ATOM 1589 N N . GLY A 1 220 ? 6.187 14.317 43.755 1.00 31.04 212 GLY A N 1
ATOM 1590 C CA . GLY A 1 220 ? 6.345 15.750 43.593 1.00 39.56 212 GLY A CA 1
ATOM 1591 C C . GLY A 1 220 ? 5.890 16.325 42.266 1.00 35.32 212 GLY A C 1
ATOM 1592 O O . GLY A 1 220 ? 6.370 17.386 41.852 1.00 33.37 212 GLY A O 1
ATOM 1593 N N . ASN A 1 221 ? 4.947 15.659 41.603 1.00 37.45 213 ASN A N 1
ATOM 1594 C CA . ASN A 1 221 ? 4.473 16.066 40.274 1.00 34.27 213 ASN A CA 1
ATOM 1595 C C . ASN A 1 221 ? 5.636 16.317 39.317 1.00 31.86 213 ASN A C 1
ATOM 1596 O O . ASN A 1 221 ? 5.854 17.417 38.813 1.00 36.29 213 ASN A O 1
ATOM 1601 N N . ILE A 1 222 ? 6.403 15.258 39.115 1.00 32.41 214 ILE A N 1
ATOM 1602 C CA . ILE A 1 222 ? 7.325 15.164 37.990 1.00 22.74 214 ILE A CA 1
ATOM 1603 C C . ILE A 1 222 ? 6.528 15.345 36.706 1.00 18.87 214 ILE A C 1
ATOM 1604 O O . ILE A 1 222 ? 5.454 14.728 36.569 1.00 21.51 214 ILE A O 1
ATOM 1609 N N . PRO A 1 223 ? 6.984 16.160 35.746 1.00 18.87 215 PRO A N 1
ATOM 1610 C CA . PRO A 1 223 ? 6.230 16.311 34.493 1.00 20.37 215 PRO A CA 1
ATOM 1611 C C . PRO A 1 223 ? 6.149 14.997 33.727 1.00 19.08 215 PRO A C 1
ATOM 1612 O O . PRO A 1 223 ? 7.130 14.261 33.616 1.00 18.52 215 PRO A O 1
ATOM 1616 N N . ILE A 1 224 ? 4.967 14.717 33.187 1.00 16.38 216 ILE A N 1
ATOM 1617 C CA . ILE A 1 224 ? 4.696 13.518 32.400 1.00 15.32 216 ILE A CA 1
ATOM 1618 C C . ILE A 1 224 ? 4.499 13.915 30.944 1.00 17.35 216 ILE A C 1
ATOM 1619 O O . ILE A 1 224 ? 3.653 14.762 30.631 1.00 21.21 216 ILE A O 1
ATOM 1624 N N . ILE A 1 225 ? 5.272 13.298 30.059 1.00 16.00 217 ILE A N 1
ATOM 1625 C CA . ILE A 1 225 ? 5.256 13.590 28.631 1.00 17.67 217 ILE A CA 1
ATOM 1626 C C . ILE A 1 225 ? 4.584 12.412 27.929 1.00 18.10 217 ILE A C 1
ATOM 1627 O O . ILE A 1 225 ? 5.103 11.295 27.970 1.00 20.17 217 ILE A O 1
ATOM 1632 N N . ALA A 1 226 ? 3.441 12.649 27.277 1.00 16.61 218 ALA A N 1
ATOM 1633 C CA . ALA A 1 226 ? 2.731 11.569 26.591 1.00 20.34 218 ALA A CA 1
ATOM 1634 C C . ALA A 1 226 ? 3.313 11.317 25.201 1.00 17.02 218 ALA A C 1
ATOM 1635 O O . ALA A 1 226 ? 3.594 12.262 24.463 1.00 19.33 218 ALA A O 1
ATOM 1637 N N . ALA A 1 227 ? 3.491 10.033 24.840 1.00 20.57 219 ALA A N 1
ATOM 1638 C CA . ALA A 1 227 ? 4.098 9.673 23.560 1.00 19.44 219 ALA A CA 1
ATOM 1639 C C . ALA A 1 227 ? 3.385 8.510 22.873 1.00 20.43 219 ALA A C 1
ATOM 1640 O O . ALA A 1 227 ? 2.963 7.546 23.520 1.00 21.62 219 ALA A O 1
ATOM 1642 N N . GLY A 1 228 ? 3.295 8.601 21.538 1.00 18.20 220 GLY A N 1
ATOM 1643 C CA . GLY A 1 228 ? 2.759 7.547 20.696 1.00 23.57 220 GLY A CA 1
ATOM 1644 C C . GLY A 1 228 ? 1.416 7.873 20.066 1.00 21.21 220 GLY A C 1
ATOM 1645 O O . GLY A 1 228 ? 0.405 7.945 20.768 1.00 22.83 220 GLY A O 1
ATOM 1646 N N . GLY A 1 229 ? 1.383 8.066 18.747 1.00 20.30 221 GLY A N 1
ATOM 1647 C CA . GLY A 1 229 ? 0.124 8.296 18.066 1.00 20.05 221 GLY A CA 1
ATOM 1648 C C . GLY A 1 229 ? -0.403 9.705 18.152 1.00 22.92 221 GLY A C 1
ATOM 1649 O O . GLY A 1 229 ? -1.542 9.952 17.740 1.00 24.07 221 GLY A O 1
ATOM 1650 N N . ILE A 1 230 ? 0.389 10.639 18.662 1.00 19.58 222 ILE A N 1
ATOM 1651 C CA . ILE A 1 230 ? 0.003 12.039 18.738 1.00 18.25 222 ILE A CA 1
ATOM 1652 C C . ILE A 1 230 ? 0.337 12.680 17.400 1.00 22.03 222 ILE A C 1
ATOM 1653 O O . ILE A 1 230 ? 1.496 12.686 16.969 1.00 21.43 222 ILE A O 1
ATOM 1658 N N . TRP A 1 231 ? -0.681 13.200 16.730 1.00 22.07 223 TRP A N 1
ATOM 1659 C CA . TRP A 1 231 ? -0.534 13.697 15.370 1.00 20.71 223 TRP A CA 1
ATOM 1660 C C . TRP A 1 231 ? -0.711 15.199 15.239 1.00 18.64 223 TRP A C 1
ATOM 1661 O O . TRP A 1 231 ? 0.062 15.840 14.532 1.00 21.99 223 TRP A O 1
ATOM 1672 N N . ASP A 1 232 ? -1.719 15.786 15.876 1.00 21.81 224 ASP A N 1
ATOM 1673 C CA . ASP A 1 232 ? -2.021 17.204 15.678 1.00 23.45 224 ASP A CA 1
ATOM 1674 C C . ASP A 1 232 ? -2.338 17.870 17.015 1.00 24.67 224 ASP A C 1
ATOM 1675 O O . ASP A 1 232 ? -2.226 17.267 18.089 1.00 24.46 224 ASP A O 1
ATOM 1680 N N . ARG A 1 233 ? -2.711 19.151 16.942 1.00 20.26 225 ARG A N 1
ATOM 1681 C CA . ARG A 1 233 ? -2.974 19.927 18.148 1.00 21.78 225 ARG A CA 1
ATOM 1682 C C . ARG A 1 233 ? -4.178 19.397 18.919 1.00 25.06 225 ARG A C 1
ATOM 1683 O O . ARG A 1 233 ? -4.205 19.493 20.149 1.00 24.19 225 ARG A O 1
ATOM 1691 N N . LYS A 1 234 ? -5.173 18.820 18.232 1.00 27.69 226 LYS A N 1
ATOM 1692 C CA . LYS A 1 234 ? -6.271 18.181 18.956 1.00 28.62 226 LYS A CA 1
ATOM 1693 C C . LYS A 1 234 ? -5.769 17.041 19.838 1.00 26.39 226 LYS A C 1
ATOM 1694 O O . LYS A 1 234 ? -6.266 16.846 20.955 1.00 29.23 226 LYS A O 1
ATOM 1700 N N . ASP A 1 235 ? -4.783 16.282 19.359 1.00 25.86 227 ASP A N 1
ATOM 1701 C CA . ASP A 1 235 ? -4.214 15.216 20.177 1.00 27.87 227 ASP A CA 1
ATOM 1702 C C . ASP A 1 235 ? -3.385 15.789 21.320 1.00 26.08 227 ASP A C 1
ATOM 1703 O O . ASP A 1 235 ? -3.443 15.284 22.446 1.00 26.67 227 ASP A O 1
ATOM 1708 N N . ILE A 1 236 ? -2.626 16.856 21.054 1.00 25.87 228 ILE A N 1
ATOM 1709 C CA . ILE A 1 236 ? -1.872 17.524 22.115 1.00 23.89 228 ILE A CA 1
ATOM 1710 C C . ILE A 1 236 ? -2.810 18.014 23.212 1.00 28.43 228 ILE A C 1
ATOM 1711 O O . ILE A 1 236 ? -2.565 17.801 24.405 1.00 27.66 228 ILE A O 1
ATOM 1716 N N . ASP A 1 237 ? -3.892 18.691 22.823 1.00 28.19 229 ASP A N 1
ATOM 1717 C CA . ASP A 1 237 ? -4.810 19.248 23.813 1.00 28.49 229 ASP A CA 1
ATOM 1718 C C . ASP A 1 237 ? -5.446 18.151 24.645 1.00 27.03 229 ASP A C 1
ATOM 1719 O O . ASP A 1 237 ? -5.633 18.305 25.860 1.00 27.37 229 ASP A O 1
ATOM 1724 N N . THR A 1 238 ? -5.814 17.043 24.001 1.00 25.16 230 THR A N 1
ATOM 1725 C CA . THR A 1 238 ? -6.346 15.906 24.744 1.00 27.32 230 THR A CA 1
ATOM 1726 C C . THR A 1 238 ? -5.356 15.431 25.797 1.00 29.85 230 THR A C 1
ATOM 1727 O O . THR A 1 238 ? -5.737 15.111 26.932 1.00 29.77 230 THR A O 1
ATOM 1731 N N . MET A 1 239 ? -4.073 15.397 25.440 1.00 27.93 231 MET A N 1
ATOM 1732 C CA . MET A 1 239 ? -3.061 14.847 26.330 1.00 25.97 231 MET A CA 1
ATOM 1733 C C . MET A 1 239 ? -2.836 15.778 27.513 1.00 27.59 231 MET A C 1
ATOM 1734 O O . MET A 1 239 ? -2.772 15.331 28.663 1.00 29.19 231 MET A O 1
ATOM 1739 N N . LEU A 1 240 ? -2.757 17.086 27.252 1.00 24.33 232 LEU A N 1
ATOM 1740 C CA . LEU A 1 240 ? -2.612 18.058 28.333 1.00 24.38 232 LEU A CA 1
ATOM 1741 C C . LEU A 1 240 ? -3.821 18.033 29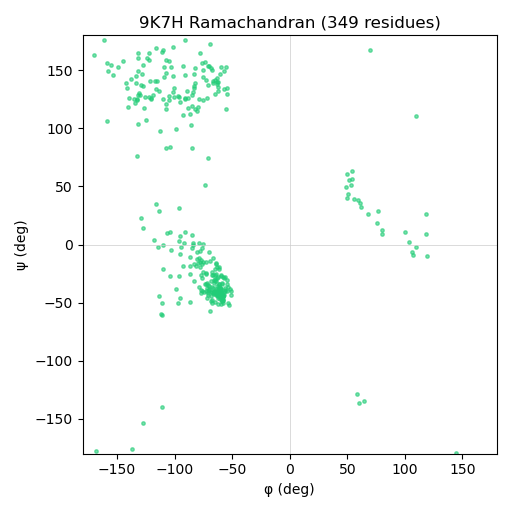.258 1.00 29.45 232 LEU A C 1
ATOM 1742 O O . LEU A 1 240 ? -3.684 18.178 30.478 1.00 30.23 232 LEU A O 1
ATOM 1747 N N . SER A 1 241 ? -5.012 17.816 28.701 1.00 29.28 233 SER A N 1
ATOM 1748 C CA . SER A 1 241 ? -6.210 17.780 29.525 1.00 29.04 233 SER A CA 1
ATOM 1749 C C . SER A 1 241 ? -6.229 16.573 30.450 1.00 32.98 233 SER A C 1
ATOM 1750 O O . SER A 1 241 ? -6.903 16.607 31.487 1.00 33.46 233 SER A O 1
ATOM 1753 N N . LEU A 1 242 ? -5.512 15.514 30.098 1.00 29.83 234 LEU A N 1
ATOM 1754 C CA . LEU A 1 242 ? -5.421 14.321 30.923 1.00 32.28 234 LEU A CA 1
ATOM 1755 C C . LEU A 1 242 ? -4.354 14.445 31.994 1.00 28.94 234 LEU A C 1
ATOM 1756 O O . LEU A 1 242 ? -4.146 13.492 32.752 1.00 34.36 234 LEU A O 1
ATOM 1761 N N . GLY A 1 243 ? -3.669 15.587 32.070 1.00 24.72 235 GLY A N 1
ATOM 1762 C CA . GLY A 1 243 ? -2.659 15.816 33.083 1.00 27.04 235 GLY A CA 1
ATOM 1763 C C . GLY A 1 243 ? -1.235 15.767 32.575 1.00 20.12 235 GLY A C 1
ATOM 1764 O O . GLY A 1 243 ? -0.313 16.064 33.344 1.00 25.13 235 GLY A O 1
ATOM 1765 N N . ALA A 1 244 ? -1.023 15.394 31.315 1.00 21.10 236 ALA A N 1
ATOM 1766 C CA . ALA A 1 244 ? 0.316 15.448 30.754 1.00 20.49 236 ALA A CA 1
ATOM 1767 C C . ALA A 1 244 ? 0.819 16.883 30.718 1.00 21.36 236 ALA A C 1
ATOM 1768 O O . ALA A 1 244 ? 0.064 17.821 30.450 1.00 26.71 236 ALA A O 1
ATOM 1770 N N . SER A 1 245 ? 2.111 17.049 30.972 1.00 18.5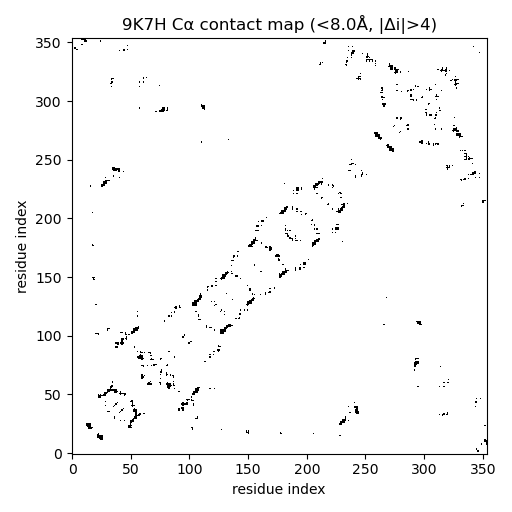5 237 SER A N 1
ATOM 1771 C CA . SER A 1 245 ? 2.747 18.352 30.863 1.00 20.72 237 SER A CA 1
ATOM 1772 C C . SER A 1 245 ? 3.225 18.659 29.448 1.00 19.98 237 SER A C 1
ATOM 1773 O O . SER A 1 245 ? 3.478 19.830 29.130 1.00 22.05 237 SER A O 1
ATOM 1776 N N . GLY A 1 246 ? 3.364 17.645 28.603 1.00 20.30 238 GLY A N 1
ATOM 1777 C CA . GLY A 1 246 ? 3.796 17.845 27.231 1.00 17.00 238 GLY A CA 1
ATOM 1778 C C . GLY A 1 246 ? 3.577 16.570 26.447 1.00 16.77 238 GLY A C 1
ATOM 1779 O O . GLY A 1 246 ? 3.058 15.576 26.968 1.00 17.71 238 GLY A O 1
ATOM 1780 N N . VAL A 1 247 ? 3.982 16.612 25.168 1.00 17.91 239 VAL A N 1
ATOM 1781 C CA . VAL A 1 247 ? 3.910 15.457 24.279 1.00 21.51 239 VAL A CA 1
ATOM 1782 C C . VAL A 1 247 ? 5.270 15.220 23.632 1.00 16.19 239 VAL A C 1
ATOM 1783 O O . VAL A 1 247 ? 6.093 16.122 23.508 1.00 15.74 239 VAL A O 1
ATOM 1787 N N . GLN A 1 248 ? 5.501 13.973 23.245 1.00 16.57 240 GLN A N 1
ATOM 1788 C CA . GLN A 1 248 ? 6.606 13.601 22.370 1.00 15.81 240 GLN A CA 1
ATOM 1789 C C . GLN A 1 248 ? 6.034 13.051 21.070 1.00 18.91 240 GLN A C 1
ATOM 1790 O O . GLN A 1 248 ? 5.134 12.208 21.092 1.00 18.49 240 GLN A O 1
ATOM 1796 N N . MET A 1 249 ? 6.577 13.516 19.946 1.00 16.84 241 MET A N 1
ATOM 1797 C CA . MET A 1 249 ? 6.093 13.189 18.614 1.00 16.90 241 MET A CA 1
ATOM 1798 C C . MET A 1 249 ? 7.287 12.793 17.763 1.00 18.06 241 MET A C 1
ATOM 1799 O O . MET A 1 249 ? 8.278 13.525 17.712 1.00 16.98 241 MET A O 1
ATOM 1804 N N . ALA A 1 250 ? 7.205 11.639 17.100 1.00 19.33 242 ALA A N 1
ATOM 1805 C CA . ALA A 1 250 ? 8.278 11.214 16.213 1.00 17.42 242 ALA A CA 1
ATOM 1806 C C . ALA A 1 250 ? 7.832 11.238 14.760 1.00 17.95 242 ALA A C 1
ATOM 1807 O O . ALA A 1 250 ? 8.421 11.961 13.953 1.00 17.61 242 ALA A O 1
ATOM 1809 N N . THR A 1 251 ? 6.798 10.464 14.414 1.00 20.56 243 THR A N 1
ATOM 1810 C CA . THR A 1 251 ? 6.437 10.291 13.009 1.00 21.71 243 THR A CA 1
ATOM 1811 C C . THR A 1 251 ? 6.164 11.624 12.325 1.00 19.99 243 THR A C 1
ATOM 1812 O O . THR A 1 251 ? 6.546 11.813 11.170 1.00 17.81 243 THR A O 1
ATOM 1816 N N . ARG A 1 252 ? 5.533 12.583 13.019 1.00 21.01 244 ARG A N 1
ATOM 1817 C CA . ARG A 1 252 ? 5.270 13.863 12.364 1.00 21.00 244 ARG A CA 1
ATOM 1818 C C . ARG A 1 252 ? 6.569 14.513 11.913 1.00 19.56 244 ARG A C 1
ATOM 1819 O O . ARG A 1 252 ? 6.643 15.081 10.819 1.00 20.99 244 ARG A O 1
ATOM 1827 N N . PHE A 1 253 ? 7.609 14.443 12.748 1.00 17.90 245 PHE A N 1
ATOM 1828 C CA . PHE A 1 253 ? 8.886 15.044 12.380 1.00 18.27 245 PHE A CA 1
ATOM 1829 C C . PHE A 1 253 ? 9.646 14.211 11.367 1.00 19.47 245 PHE A C 1
ATOM 1830 O O . PHE A 1 253 ? 10.450 14.756 10.606 1.00 17.52 245 PHE A O 1
ATOM 1838 N N . LEU A 1 254 ? 9.439 12.891 11.378 1.00 18.36 246 LEU A N 1
ATOM 1839 C CA . LEU A 1 254 ? 9.988 12.026 10.344 1.00 18.61 246 LEU A CA 1
ATOM 1840 C C . LEU A 1 254 ? 9.582 12.505 8.958 1.00 21.19 246 LEU A C 1
ATOM 1841 O O . LEU A 1 254 ? 10.343 12.354 7.993 1.00 20.81 246 LEU A O 1
ATOM 1846 N N . GLY A 1 255 ? 8.411 13.121 8.851 1.00 20.09 247 GLY A N 1
ATOM 1847 C CA . GLY A 1 255 ? 7.957 13.646 7.576 1.00 18.96 247 GLY A CA 1
ATOM 1848 C C . GLY A 1 255 ? 8.233 15.116 7.336 1.00 19.94 247 GLY A C 1
ATOM 1849 O O . GLY A 1 255 ? 7.461 15.770 6.625 1.00 19.77 247 GLY A O 1
ATOM 1850 N N . THR A 1 256 ? 9.325 15.652 7.880 1.00 19.63 248 THR A N 1
ATOM 1851 C CA . THR A 1 256 ? 9.720 17.022 7.591 1.00 17.25 248 THR A CA 1
ATOM 1852 C C . THR A 1 256 ? 10.943 17.055 6.680 1.00 20.55 248 THR A C 1
ATOM 1853 O O . THR A 1 256 ? 11.701 16.088 6.583 1.00 19.33 248 THR A O 1
ATOM 1857 N N . LYS A 1 257 ? 11.128 18.191 5.996 1.00 16.00 249 LYS A N 1
ATOM 1858 C CA . LYS A 1 257 ? 12.260 18.308 5.079 1.00 19.41 249 LYS A CA 1
ATOM 1859 C C . LYS A 1 257 ? 13.589 18.170 5.801 1.00 21.22 249 LYS A C 1
ATOM 1860 O O . LYS A 1 257 ? 14.553 17.638 5.233 1.00 19.53 249 LYS A O 1
ATOM 1866 N N . GLU A 1 258 ? 13.661 18.642 7.046 1.00 17.03 250 GLU A N 1
ATOM 1867 C CA . GLU A 1 258 ? 14.919 18.691 7.773 1.00 16.86 250 GLU A CA 1
ATOM 1868 C C . GLU A 1 258 ? 15.332 17.353 8.356 1.00 19.19 250 GLU A C 1
ATOM 1869 O O . GLU A 1 258 ? 16.390 17.290 8.986 1.00 16.80 250 GLU A O 1
ATOM 1875 N N . CYS A 1 259 ? 14.553 16.298 8.138 1.00 15.49 251 CYS A N 1
ATOM 1876 C CA . CYS A 1 259 ? 14.954 14.963 8.559 1.00 17.74 251 CYS A CA 1
ATOM 1877 C C . CYS A 1 259 ? 16.327 14.636 7.989 1.00 15.40 251 CYS A C 1
ATOM 1878 O O . CYS A 1 259 ? 16.594 14.890 6.814 1.00 18.07 251 CYS A O 1
ATOM 1881 N N . ASP A 1 260 ? 17.215 14.078 8.828 1.00 14.19 252 ASP A N 1
ATOM 1882 C CA . ASP A 1 260 ? 18.586 13.851 8.379 1.00 16.28 252 ASP A CA 1
ATOM 1883 C C . ASP A 1 260 ? 18.724 12.597 7.519 1.00 18.98 252 ASP A C 1
ATOM 1884 O O . ASP A 1 260 ? 19.742 12.444 6.826 1.00 17.97 252 ASP A O 1
ATOM 1889 N N . ALA A 1 261 ? 17.729 11.710 7.538 1.00 16.70 253 ALA A N 1
ATOM 1890 C CA . ALA A 1 261 ? 17.711 10.531 6.668 1.00 16.15 253 ALA A CA 1
ATOM 1891 C C . ALA A 1 261 ? 16.815 10.850 5.480 1.00 16.91 253 ALA A C 1
ATOM 1892 O O . ALA A 1 261 ? 15.580 10.799 5.575 1.00 15.45 253 ALA A O 1
ATOM 1894 N N . LYS A 1 262 ? 17.449 11.210 4.363 1.00 15.66 254 LYS A N 1
ATOM 1895 C CA . LYS A 1 262 ? 16.749 11.853 3.257 1.00 17.41 254 LYS A CA 1
ATOM 1896 C C . LYS A 1 262 ? 15.855 10.901 2.482 1.00 18.82 254 LYS A C 1
ATOM 1897 O O . LYS A 1 262 ? 14.985 11.371 1.746 1.00 18.52 254 LYS A O 1
ATOM 1903 N N . VAL A 1 263 ? 16.015 9.588 2.658 1.00 17.68 255 VAL A N 1
ATOM 1904 C CA . VAL A 1 263 ? 15.162 8.634 1.956 1.00 17.55 255 VAL A CA 1
ATOM 1905 C C . VAL A 1 263 ? 13.700 8.741 2.402 1.00 18.39 255 VAL A C 1
ATOM 1906 O O . VAL A 1 263 ? 12.785 8.489 1.608 1.00 17.67 255 VAL A O 1
ATOM 1910 N N . TYR A 1 264 ? 13.444 9.140 3.651 1.00 16.37 256 TYR A N 1
ATOM 1911 C CA . TYR A 1 264 ? 12.059 9.175 4.128 1.00 17.10 256 TYR A CA 1
ATOM 1912 C C . TYR A 1 264 ? 11.194 10.173 3.366 1.00 20.70 256 TYR A C 1
ATOM 1913 O O . TYR A 1 264 ? 9.996 9.925 3.178 1.00 20.52 256 TYR A O 1
ATOM 1922 N N . ALA A 1 265 ? 11.779 11.270 2.884 1.00 18.89 257 ALA A N 1
ATOM 1923 C CA . ALA A 1 265 ? 11.017 12.224 2.084 1.00 19.53 257 ALA A CA 1
ATOM 1924 C C . ALA A 1 265 ? 10.530 11.601 0.776 1.00 18.25 257 ALA A C 1
ATOM 1925 O O . ALA A 1 265 ? 9.507 12.029 0.227 1.00 21.86 257 ALA A O 1
ATOM 1927 N N . ASP A 1 266 ? 11.220 10.571 0.286 1.00 18.80 258 ASP A N 1
ATOM 1928 C CA . ASP A 1 266 ? 10.791 9.838 -0.899 1.00 21.15 258 ASP A CA 1
ATOM 1929 C C . ASP A 1 266 ? 9.820 8.709 -0.581 1.00 24.32 258 ASP A C 1
ATOM 1930 O O . ASP A 1 266 ? 9.033 8.319 -1.450 1.00 29.44 258 ASP A O 1
ATOM 1935 N N . LEU A 1 267 ? 9.856 8.179 0.642 1.00 19.51 259 LEU A N 1
ATOM 1936 C CA . LEU A 1 267 ? 9.160 6.959 1.015 1.00 21.18 259 LEU A CA 1
ATOM 1937 C C . LEU A 1 267 ? 7.797 7.229 1.643 1.00 22.72 259 LEU A C 1
ATOM 1938 O O . LEU A 1 267 ? 6.802 6.595 1.270 1.00 22.87 259 LEU A O 1
ATOM 1943 N N . LEU A 1 268 ? 7.728 8.176 2.577 1.00 17.02 260 LEU A N 1
ATOM 1944 C CA . LEU A 1 268 ? 6.477 8.412 3.294 1.00 18.86 260 LEU A CA 1
ATOM 1945 C C . LEU A 1 268 ? 5.321 8.862 2.415 1.00 21.54 260 LEU A C 1
ATOM 1946 O O . LEU A 1 268 ? 4.202 8.371 2.634 1.00 24.27 260 LEU A O 1
ATOM 1951 N N . PRO A 1 269 ? 5.481 9.786 1.465 1.00 23.13 261 PRO A N 1
ATOM 1952 C CA . PRO A 1 269 ? 4.293 10.235 0.723 1.00 24.78 261 PRO A CA 1
ATOM 1953 C C . PRO A 1 269 ? 3.537 9.104 0.044 1.00 30.18 261 PRO A C 1
ATOM 1954 O O . PRO A 1 269 ? 2.313 9.206 -0.089 1.00 30.39 261 PRO A O 1
ATOM 1958 N N . THR A 1 270 ? 4.209 8.010 -0.330 1.00 27.60 262 THR A N 1
ATOM 1959 C CA . THR A 1 270 ? 3.545 6.882 -0.975 1.00 28.40 262 THR A CA 1
ATOM 1960 C C . THR A 1 270 ? 3.130 5.784 0.001 1.00 25.95 262 THR A C 1
ATOM 1961 O O . THR A 1 270 ? 2.508 4.810 -0.427 1.00 28.97 262 THR A O 1
ATOM 1965 N N . LEU A 1 271 ? 3.441 5.919 1.290 1.00 23.85 263 LEU A N 1
ATOM 1966 C CA . LEU A 1 271 ? 3.258 4.821 2.233 1.00 23.92 263 LEU A CA 1
ATOM 1967 C C . LEU A 1 271 ? 1.785 4.576 2.536 1.00 25.95 263 LEU A C 1
ATOM 1968 O O . LEU A 1 271 ? 1.062 5.485 2.960 1.00 27.24 263 LEU A O 1
ATOM 1973 N N . LYS A 1 272 ? 1.350 3.330 2.350 1.00 26.35 264 LYS A N 1
ATOM 1974 C CA . LYS A 1 272 ? -0.015 2.930 2.659 1.00 24.97 264 LYS A CA 1
ATOM 1975 C C . LYS A 1 272 ? -0.056 2.155 3.970 1.00 23.46 264 LYS A C 1
ATOM 1976 O O . LYS A 1 272 ? 0.910 1.492 4.356 1.00 22.73 264 LYS A O 1
ATOM 1982 N N . LYS A 1 273 ? -1.211 2.229 4.631 1.00 23.34 265 LYS A N 1
ATOM 1983 C CA . LYS A 1 273 ? -1.395 1.575 5.919 1.00 25.95 265 LYS A CA 1
ATOM 1984 C C . LYS A 1 273 ? -1.057 0.087 5.860 1.00 24.91 265 LYS A C 1
ATOM 1985 O O . LYS A 1 273 ? -0.435 -0.453 6.784 1.00 25.32 265 LYS A O 1
ATOM 1991 N N . GLU A 1 274 ? -1.436 -0.597 4.777 1.00 23.69 266 GLU A N 1
ATOM 1992 C CA . GLU A 1 274 ? -1.223 -2.040 4.740 1.00 28.15 266 GLU A CA 1
ATOM 1993 C C . GLU A 1 274 ? 0.244 -2.422 4.624 1.00 29.07 266 GLU A C 1
ATOM 1994 O O . GLU A 1 274 ? 0.564 -3.616 4.707 1.00 27.74 266 GLU A O 1
ATOM 2000 N N . ASP A 1 275 ? 1.139 -1.454 4.438 1.00 25.09 267 ASP A N 1
ATOM 2001 C CA . ASP A 1 275 ? 2.559 -1.740 4.307 1.00 25.95 267 ASP A CA 1
ATOM 2002 C C . ASP A 1 275 ? 3.329 -1.402 5.576 1.00 27.09 267 ASP A C 1
ATOM 2003 O O . ASP A 1 275 ? 4.565 -1.397 5.565 1.00 26.41 267 ASP A O 1
ATOM 2008 N N . ILE A 1 276 ? 2.620 -1.117 6.663 1.00 20.83 268 ILE A N 1
ATOM 2009 C CA . ILE A 1 276 ? 3.205 -0.917 7.981 1.00 22.70 268 ILE A CA 1
ATOM 2010 C C . ILE A 1 276 ? 2.977 -2.199 8.761 1.00 25.19 268 ILE A C 1
ATOM 2011 O O . ILE A 1 276 ? 1.851 -2.708 8.791 1.00 26.24 268 ILE A O 1
ATOM 2016 N N . LEU A 1 277 ? 4.024 -2.723 9.397 1.00 23.87 269 LEU A N 1
ATOM 2017 C CA . LEU A 1 277 ? 3.849 -3.969 10.135 1.00 25.40 269 LEU A CA 1
ATOM 2018 C C . LEU A 1 277 ? 4.783 -4.048 11.335 1.00 22.68 269 LEU A C 1
ATOM 2019 O O . LEU A 1 277 ? 5.868 -3.464 11.348 1.00 21.67 269 LEU A O 1
ATOM 2024 N N . LEU A 1 278 ? 4.341 -4.800 12.338 1.00 24.79 270 LEU A N 1
ATOM 2025 C CA . LEU A 1 278 ? 5.151 -5.090 13.510 1.00 23.66 270 LEU A CA 1
ATOM 2026 C C . LEU A 1 278 ? 6.076 -6.268 13.226 1.00 26.31 270 LEU A C 1
ATOM 2027 O O . LEU A 1 278 ? 5.655 -7.289 12.673 1.00 23.22 270 LEU A O 1
ATOM 2032 N N . ILE A 1 279 ? 7.345 -6.132 13.618 1.00 20.53 271 ILE A N 1
ATOM 2033 C CA . ILE A 1 279 ? 8.357 -7.142 13.346 1.00 20.45 271 ILE A CA 1
ATOM 2034 C C . ILE A 1 279 ? 9.118 -7.414 14.634 1.00 19.76 271 ILE A C 1
ATOM 2035 O O . ILE A 1 279 ? 9.111 -6.606 15.567 1.00 19.79 271 ILE A O 1
ATOM 2040 N N . LYS A 1 280 ? 9.778 -8.571 14.669 1.00 17.28 272 LYS A N 1
ATOM 2041 C CA . LYS A 1 280 ? 10.699 -8.905 15.750 1.00 13.50 272 LYS A CA 1
ATOM 2042 C C . LYS A 1 280 ? 12.022 -8.173 15.521 1.00 17.80 272 LYS A C 1
ATOM 2043 O O . LYS A 1 280 ? 12.296 -7.688 14.417 1.00 19.73 272 LYS A O 1
ATOM 2049 N N . SER A 1 281 ? 12.867 -8.106 16.545 1.00 17.62 273 SER A N 1
ATOM 2050 C CA . SER A 1 281 ? 14.157 -7.453 16.376 1.00 18.76 273 SER A CA 1
ATOM 2051 C C . SER A 1 281 ? 15.208 -8.172 17.205 1.00 18.36 273 SER A C 1
ATOM 2052 O O . SER A 1 281 ? 14.878 -8.854 18.186 1.00 17.64 273 SER A O 1
ATOM 2055 N N . PRO A 1 282 ? 16.489 -8.017 16.851 1.00 18.43 274 PRO A N 1
ATOM 2056 C CA . PRO A 1 282 ? 17.565 -8.601 17.671 1.00 18.94 274 PRO A CA 1
ATOM 2057 C C . PRO A 1 282 ? 17.651 -8.003 19.063 1.00 20.51 274 PRO A C 1
ATOM 2058 O O . PRO A 1 282 ? 18.331 -8.580 19.924 1.00 18.09 274 PRO A O 1
ATOM 2062 N N . VAL A 1 283 ? 17.020 -6.845 19.299 1.00 19.89 275 VAL A N 1
ATOM 2063 C CA . VAL A 1 283 ? 17.031 -6.222 20.622 1.00 18.54 275 VAL A CA 1
ATOM 2064 C C . VAL A 1 283 ? 16.075 -6.909 21.588 1.00 18.90 275 VAL A C 1
ATOM 2065 O O . VAL A 1 283 ? 16.163 -6.682 22.802 1.00 21.32 275 VAL A O 1
ATOM 2069 N N . GLY A 1 284 ? 15.169 -7.760 21.095 1.00 19.38 276 GLY A N 1
ATOM 2070 C CA . GLY A 1 284 ? 14.170 -8.351 21.961 1.00 17.32 276 GLY A CA 1
ATOM 2071 C C . GLY A 1 284 ? 12.986 -7.469 22.280 1.00 18.30 276 GLY A C 1
ATOM 2072 O O . GLY A 1 284 ? 12.191 -7.822 23.159 1.00 18.41 276 GLY A O 1
ATOM 2073 N N . TYR A 1 285 ? 12.817 -6.350 21.564 1.00 17.46 277 TYR A N 1
ATOM 2074 C CA . TYR A 1 285 ? 11.630 -5.509 21.555 1.00 16.08 277 TYR A CA 1
ATOM 2075 C C . TYR A 1 285 ? 11.086 -5.427 20.135 1.00 15.47 277 TYR A C 1
ATOM 2076 O O . TYR A 1 285 ? 11.873 -5.368 19.193 1.00 16.92 277 TYR A O 1
ATOM 2085 N N . PRO A 1 286 ? 9.769 -5.450 19.947 1.00 16.31 278 PRO A N 1
ATOM 2086 C CA . PRO A 1 286 ? 9.210 -5.316 18.603 1.00 18.87 278 PRO A CA 1
ATOM 2087 C C . PRO A 1 286 ? 9.446 -3.930 18.030 1.00 16.45 278 PRO A C 1
ATOM 2088 O O . PRO A 1 286 ? 9.488 -2.926 18.740 1.00 23.54 278 PRO A O 1
ATOM 2092 N N . ALA A 1 287 ? 9.562 -3.876 16.720 1.00 19.27 279 ALA A N 1
ATOM 2093 C CA . ALA A 1 287 ? 9.653 -2.602 16.040 1.00 16.41 279 ALA A CA 1
ATOM 2094 C C . ALA A 1 287 ? 8.523 -2.507 15.025 1.00 21.68 279 ALA A C 1
ATOM 2095 O O . ALA A 1 287 ? 7.965 -3.520 14.599 1.00 20.07 279 ALA A O 1
ATOM 2097 N N . ARG A 1 288 ? 8.181 -1.282 14.629 1.00 20.68 280 ARG A N 1
ATOM 2098 C CA . ARG A 1 288 ? 7.208 -1.083 13.569 1.00 21.41 280 ARG A CA 1
ATOM 2099 C C . ARG A 1 288 ? 7.945 -0.598 12.329 1.00 21.53 280 ARG A C 1
ATOM 2100 O O . ARG A 1 288 ? 8.633 0.430 12.366 1.00 20.19 280 ARG A O 1
ATOM 2108 N N . ALA A 1 289 ? 7.830 -1.359 11.246 1.00 23.00 281 ALA A N 1
ATOM 2109 C CA . ALA A 1 289 ? 8.675 -1.183 10.082 1.00 20.72 281 ALA A CA 1
ATOM 2110 C C . ALA A 1 289 ? 7.826 -0.968 8.841 1.00 21.04 281 ALA A C 1
ATOM 2111 O O . ALA A 1 289 ? 6.635 -1.291 8.814 1.00 23.41 281 ALA A O 1
ATOM 2113 N N . ILE A 1 290 ? 8.455 -0.415 7.817 1.00 19.71 282 ILE A N 1
ATOM 2114 C CA . ILE A 1 290 ? 7.850 -0.309 6.493 1.00 23.07 282 ILE A CA 1
ATOM 2115 C C . ILE A 1 290 ? 8.206 -1.576 5.728 1.00 23.25 282 ILE A C 1
ATOM 2116 O O . ILE A 1 290 ? 9.370 -1.996 5.718 1.00 22.59 282 ILE A O 1
ATOM 2121 N N . ASN A 1 291 ? 7.204 -2.195 5.096 1.00 27.95 283 ASN A N 1
ATOM 2122 C CA . ASN A 1 291 ? 7.422 -3.431 4.353 1.00 26.72 283 ASN A CA 1
ATOM 2123 C C . ASN A 1 291 ? 8.202 -3.160 3.076 1.00 27.12 283 ASN A C 1
ATOM 2124 O O . ASN A 1 291 ? 7.630 -3.149 1.981 1.00 28.95 283 ASN A O 1
ATOM 2129 N N . THR A 1 292 ? 9.501 -2.916 3.205 1.00 20.81 284 THR A N 1
ATOM 2130 C CA . THR A 1 292 ? 10.349 -2.562 2.073 1.00 19.83 284 THR A CA 1
ATOM 2131 C C . THR A 1 292 ? 11.789 -2.824 2.483 1.00 19.87 284 THR A C 1
ATOM 2132 O O . THR A 1 292 ? 12.058 -3.213 3.622 1.00 22.88 284 THR A O 1
ATOM 2136 N N . GLY A 1 293 ? 12.716 -2.628 1.543 1.00 19.94 285 GLY A N 1
ATOM 2137 C CA . GLY A 1 293 ? 14.124 -2.819 1.874 1.00 18.98 285 GLY A CA 1
ATOM 2138 C C . GLY A 1 293 ? 14.429 -4.233 2.340 1.00 23.68 285 GLY A C 1
ATOM 2139 O O . GLY A 1 293 ? 13.934 -5.222 1.783 1.00 22.34 285 GLY A O 1
ATOM 2140 N N . VAL A 1 294 ? 15.236 -4.333 3.402 1.00 17.53 286 VAL A N 1
ATOM 2141 C CA . VAL A 1 294 ? 15.696 -5.639 3.872 1.00 19.25 286 VAL A CA 1
ATOM 2142 C C . VAL A 1 294 ? 14.523 -6.549 4.212 1.00 20.95 286 VAL A C 1
ATOM 2143 O O . VAL A 1 294 ? 14.640 -7.773 4.118 1.00 20.59 286 VAL A O 1
ATOM 2147 N N . ILE A 1 295 ? 13.381 -5.982 4.611 1.00 21.89 287 ILE A N 1
ATOM 2148 C CA . ILE A 1 295 ? 12.242 -6.827 4.956 1.00 23.18 287 ILE A CA 1
ATOM 2149 C C . ILE A 1 295 ? 11.731 -7.553 3.719 1.00 24.71 287 ILE A C 1
ATOM 2150 O O . ILE A 1 295 ? 11.354 -8.730 3.786 1.00 26.07 287 ILE A O 1
ATOM 2155 N N . LYS A 1 296 ? 11.743 -6.876 2.567 1.00 21.98 288 LYS A N 1
ATOM 2156 C CA . LYS A 1 296 ? 11.381 -7.532 1.316 1.00 23.58 288 LYS A CA 1
ATOM 2157 C C . LYS A 1 296 ? 12.476 -8.481 0.850 1.00 24.06 288 LYS A C 1
ATOM 2158 O O . LYS A 1 296 ? 12.178 -9.524 0.250 1.00 23.13 288 LYS A O 1
ATOM 2164 N N . ARG A 1 297 ? 13.740 -8.140 1.107 1.00 18.80 289 ARG A N 1
ATOM 2165 C CA . ARG A 1 297 ? 14.833 -9.003 0.685 1.00 20.96 289 ARG A CA 1
ATOM 2166 C C . ARG A 1 297 ? 14.775 -10.333 1.414 1.00 21.41 289 ARG A C 1
ATOM 2167 O O . ARG A 1 297 ? 14.968 -11.385 0.799 1.00 22.69 289 ARG A O 1
ATOM 2175 N N . ILE A 1 298 ? 14.486 -10.308 2.722 1.00 21.87 290 ILE A N 1
ATOM 2176 C CA . ILE A 1 298 ? 14.376 -11.552 3.481 1.00 23.07 290 ILE A CA 1
ATOM 2177 C C . ILE A 1 298 ? 13.299 -12.454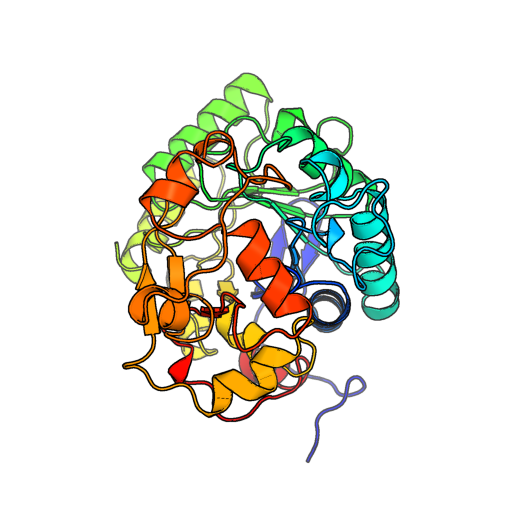 2.896 1.00 19.91 290 ILE A C 1
ATOM 2178 O O . ILE A 1 298 ? 13.489 -13.668 2.773 1.00 25.22 290 ILE A O 1
ATOM 2183 N N . GLU A 1 299 ? 12.150 -11.877 2.530 1.00 21.85 291 GLU A N 1
ATOM 2184 C CA . GLU A 1 299 ? 11.028 -12.700 2.085 1.00 27.87 291 GLU A CA 1
ATOM 2185 C C . GLU A 1 299 ? 11.278 -13.285 0.700 1.00 27.96 291 GLU A C 1
ATOM 2186 O O . GLU A 1 299 ? 10.731 -14.347 0.359 1.00 26.86 291 GLU A O 1
ATOM 2192 N N . GLU A 1 300 ? 12.130 -12.635 -0.087 1.00 25.31 292 GLU A N 1
ATOM 2193 C CA . GLU A 1 300 ? 12.579 -13.176 -1.364 1.00 19.83 292 GLU A CA 1
ATOM 2194 C C . GLU A 1 300 ? 13.658 -14.236 -1.203 1.00 28.06 292 GLU A C 1
ATOM 2195 O O . GLU A 1 300 ? 13.985 -14.924 -2.182 1.00 27.62 292 GLU A O 1
ATOM 2201 N N . GLY A 1 301 ? 14.226 -14.373 -0.008 1.00 23.55 293 GLY A N 1
ATOM 2202 C CA . GLY A 1 301 ? 15.401 -15.201 0.152 1.00 26.08 293 GLY A CA 1
ATOM 2203 C C . GLY A 1 301 ? 16.651 -14.535 -0.356 1.00 25.57 293 GLY A C 1
ATOM 2204 O O . GLY A 1 301 ? 17.579 -15.225 -0.792 1.00 24.96 293 GLY A O 1
ATOM 2205 N N . ASN A 1 302 ? 16.694 -13.200 -0.320 1.00 19.58 294 ASN A N 1
ATOM 2206 C CA . ASN A 1 302 ? 17.857 -12.418 -0.704 1.00 22.99 294 ASN A CA 1
ATOM 2207 C C . ASN A 1 302 ? 18.397 -11.647 0.490 1.00 20.89 294 ASN A C 1
ATOM 2208 O O . ASN A 1 302 ? 18.869 -10.528 0.340 1.00 25.16 294 ASN A O 1
ATOM 2213 N N . ALA A 1 303 ? 18.319 -12.229 1.677 1.00 20.15 295 ALA A N 1
ATOM 2214 C CA . ALA A 1 303 ? 18.685 -11.486 2.869 1.00 23.15 295 ALA A CA 1
ATOM 2215 C C . ALA A 1 303 ? 20.179 -11.182 2.851 1.00 20.34 295 ALA A C 1
ATOM 2216 O O . ALA A 1 303 ? 20.979 -12.014 2.423 1.00 21.00 295 ALA A O 1
ATOM 2218 N N . PRO A 1 304 ? 20.580 -9.989 3.278 1.00 22.79 296 PRO A N 1
ATOM 2219 C CA . PRO A 1 304 ? 22.012 -9.713 3.437 1.00 21.47 296 PRO A CA 1
ATOM 2220 C C . PRO A 1 304 ? 22.644 -10.666 4.438 1.00 22.14 296 PRO A C 1
ATOM 2221 O O . PRO A 1 304 ? 21.977 -11.187 5.339 1.00 22.27 296 PRO A O 1
ATOM 2225 N N . LYS A 1 305 ? 23.944 -10.896 4.259 1.00 20.74 297 LYS A N 1
ATOM 2226 C CA . LYS A 1 305 ? 24.719 -11.695 5.203 1.00 24.16 297 LYS A CA 1
ATOM 2227 C C . LYS A 1 305 ? 24.738 -11.049 6.587 1.00 22.38 297 LYS A C 1
ATOM 2228 O O . LYS A 1 305 ? 24.863 -9.827 6.722 1.00 22.70 297 LYS A O 1
ATOM 2234 N N . ILE A 1 306 ? 24.629 -11.878 7.621 1.00 20.90 298 ILE A N 1
ATOM 2235 C CA . ILE A 1 306 ? 24.750 -11.439 9.011 1.00 20.72 298 ILE A CA 1
ATOM 2236 C C . ILE A 1 306 ? 26.100 -11.870 9.553 1.00 23.22 298 ILE A C 1
ATOM 2237 O O . ILE A 1 306 ? 26.437 -13.063 9.562 1.00 20.52 298 ILE A O 1
ATOM 2242 N N . ALA A 1 307 ? 26.852 -10.895 10.041 1.00 21.99 299 ALA A N 1
ATOM 2243 C CA . ALA A 1 307 ? 28.107 -11.147 10.730 1.00 20.33 299 ALA A CA 1
ATOM 2244 C C . ALA A 1 307 ? 28.340 -9.896 11.556 1.00 24.41 299 ALA A C 1
ATOM 2245 O O . ALA A 1 307 ? 28.641 -8.839 10.989 1.00 22.50 299 ALA A O 1
ATOM 2247 N N . CYS A 1 308 ? 28.146 -10.017 12.863 1.00 20.91 300 CYS A N 1
ATOM 2248 C CA . CYS A 1 308 ? 28.208 -8.880 13.773 1.00 14.84 300 CYS A CA 1
ATOM 2249 C C . CYS A 1 308 ? 29.536 -8.153 13.654 1.00 20.64 300 CYS A C 1
ATOM 2250 O O . CYS A 1 308 ? 30.595 -8.716 13.944 1.00 22.19 300 CYS A O 1
ATOM 2253 N N . VAL A 1 309 ? 29.466 -6.898 13.230 1.00 18.66 301 VAL A N 1
ATOM 2254 C CA . VAL A 1 309 ? 30.612 -6.007 13.161 1.00 15.88 301 VAL A CA 1
ATOM 2255 C C . VAL A 1 309 ? 30.506 -4.899 14.207 1.00 16.92 301 VAL A C 1
ATOM 2256 O O . VAL A 1 309 ? 31.434 -4.677 14.986 1.00 18.78 301 VAL A O 1
ATOM 2260 N N . SER A 1 310 ? 29.359 -4.214 14.252 1.00 16.99 302 SER A N 1
ATOM 2261 C CA . SER A 1 310 ? 29.204 -3.020 15.076 1.00 18.33 302 SER A CA 1
ATOM 2262 C C . SER A 1 310 ? 28.870 -3.323 16.534 1.00 16.02 302 SER A C 1
ATOM 2263 O O . SER A 1 310 ? 29.010 -2.428 17.376 1.00 16.33 302 SER A O 1
ATOM 2266 N N . ASN A 1 311 ? 28.423 -4.550 16.841 1.00 16.73 303 ASN A N 1
ATOM 2267 C CA . ASN A 1 311 ? 28.122 -4.993 18.208 1.00 16.43 303 ASN A CA 1
ATOM 2268 C C . ASN A 1 311 ? 27.200 -4.015 18.933 1.00 16.85 303 ASN A C 1
ATOM 2269 O O . ASN A 1 311 ? 27.483 -3.557 20.046 1.00 17.14 303 ASN A O 1
ATOM 2274 N N . CYS A 1 312 ? 26.045 -3.738 18.315 1.00 15.52 304 CYS A N 1
ATOM 2275 C CA . CYS A 1 312 ? 25.257 -2.575 18.730 1.00 15.87 304 CYS A CA 1
ATOM 2276 C C . CYS A 1 312 ? 24.517 -2.784 20.065 1.00 15.52 304 CYS A C 1
ATOM 2277 O O . CYS A 1 312 ? 24.464 -1.855 20.884 1.00 14.83 304 CYS A O 1
ATOM 2280 N N . VAL A 1 313 ? 23.928 -3.958 20.323 1.00 15.29 305 VAL A N 1
ATOM 2281 C CA . VAL A 1 313 ? 23.031 -4.097 21.478 1.00 14.30 305 VAL A CA 1
ATOM 2282 C C . VAL A 1 313 ? 23.354 -5.364 22.267 1.00 13.86 305 VAL A C 1
ATOM 2283 O O . VAL A 1 313 ? 23.603 -6.427 21.695 1.00 16.79 305 VAL A O 1
ATOM 2287 N N . ALA A 1 314 ? 23.320 -5.245 23.593 1.00 15.73 306 ALA A N 1
ATOM 2288 C CA . ALA A 1 314 ? 23.621 -6.395 24.443 1.00 15.31 306 ALA A CA 1
ATOM 2289 C C . ALA A 1 314 ? 22.713 -7.599 24.187 1.00 15.76 306 ALA A C 1
ATOM 2290 O O . ALA A 1 314 ? 23.236 -8.729 24.117 1.00 16.93 306 ALA A O 1
ATOM 2292 N N . PRO A 1 315 ? 21.380 -7.461 24.061 1.00 14.00 307 PRO A N 1
ATOM 2293 C CA . PRO A 1 315 ? 20.540 -8.668 24.012 1.00 19.50 307 PRO A CA 1
ATOM 2294 C C . PRO A 1 315 ? 20.820 -9.551 22.813 1.00 17.28 307 PRO A C 1
ATOM 2295 O O . PRO A 1 315 ? 20.490 -10.749 22.849 1.00 15.77 307 PRO A O 1
ATOM 2299 N N .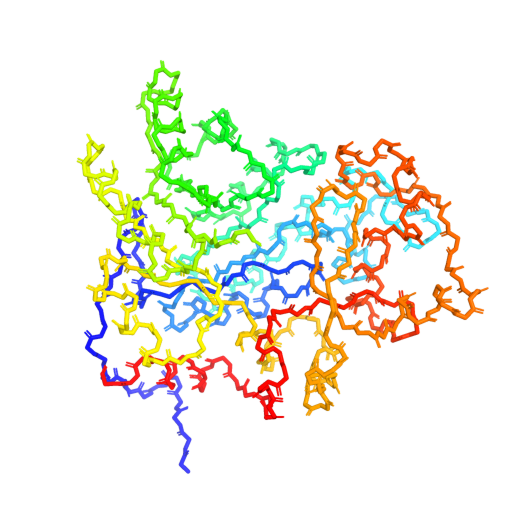 CYS A 1 316 ? 21.451 -9.016 21.762 1.00 16.33 308 CYS A N 1
ATOM 2300 C CA . CYS A 1 316 ? 21.683 -9.817 20.562 1.00 12.88 308 CYS A CA 1
ATOM 2301 C C . CYS A 1 316 ? 22.772 -10.866 20.757 1.00 16.70 308 CYS A C 1
ATOM 2302 O O . CYS A 1 316 ? 22.759 -11.888 20.058 1.00 16.24 308 CYS A O 1
ATOM 2305 N N . ASN A 1 317 ? 23.696 -10.645 21.685 1.00 19.05 309 ASN A N 1
ATOM 2306 C CA . ASN A 1 317 ? 24.838 -11.526 21.898 1.00 19.81 309 ASN A CA 1
ATOM 2307 C C . ASN A 1 317 ? 25.620 -11.742 20.598 1.00 16.96 309 ASN A C 1
ATOM 2308 O O . ASN A 1 317 ? 25.741 -12.853 20.077 1.00 18.10 309 ASN A O 1
ATOM 2313 N N . ARG A 1 318 ? 26.174 -10.636 20.091 1.00 16.29 310 ARG A N 1
ATOM 2314 C CA . ARG A 1 318 ? 27.096 -10.638 18.946 1.00 19.71 310 ARG A CA 1
ATOM 2315 C C . ARG A 1 318 ? 26.578 -11.433 17.745 1.00 18.39 310 ARG A C 1
ATOM 2316 O O . ARG A 1 318 ? 27.335 -12.132 17.070 1.00 19.43 310 ARG A O 1
ATOM 2324 N N . GLY A 1 319 ? 25.282 -11.318 17.462 1.00 15.92 311 GLY A N 1
ATOM 2325 C CA . GLY A 1 319 ? 24.701 -11.909 16.268 1.00 15.41 311 GLY A CA 1
ATOM 2326 C C . GLY A 1 319 ? 23.835 -13.122 16.510 1.00 15.36 311 GLY A C 1
ATOM 2327 O O . GLY A 1 319 ? 23.130 -13.548 15.587 1.00 17.24 311 GLY A O 1
ATOM 2328 N N . GLU A 1 320 ? 23.827 -13.660 17.734 1.00 16.61 312 GLU A N 1
ATOM 2329 C CA . GLU A 1 320 ? 22.964 -14.797 18.037 1.00 15.59 312 GLU A CA 1
ATOM 2330 C C . GLU A 1 320 ? 21.518 -14.508 17.670 1.00 17.85 312 GLU A C 1
ATOM 2331 O O . GLU A 1 320 ? 20.863 -15.298 16.983 1.00 18.10 312 GLU A O 1
ATOM 2337 N N . GLU A 1 321 ? 20.998 -13.361 18.126 1.00 16.39 313 GLU A N 1
ATOM 2338 C CA . GLU A 1 321 ? 19.580 -13.120 17.906 1.00 12.84 313 GLU A CA 1
ATOM 2339 C C . GLU A 1 321 ? 19.317 -12.561 16.519 1.00 17.62 313 GLU A C 1
ATOM 2340 O O . GLU A 1 321 ? 18.250 -12.818 15.967 1.00 16.73 313 GLU A O 1
ATOM 2346 N N . ALA A 1 322 ? 20.259 -11.787 15.958 1.00 18.85 314 ALA A N 1
ATOM 2347 C CA . ALA A 1 322 ? 20.088 -11.299 14.591 1.00 17.80 314 ALA A CA 1
ATOM 2348 C C . ALA A 1 322 ? 19.953 -12.461 13.617 1.00 16.48 314 ALA A C 1
ATOM 2349 O O . ALA A 1 322 ? 19.103 -12.426 12.721 1.00 18.89 314 ALA A O 1
ATOM 2351 N N . LYS A 1 323 ? 20.782 -13.501 13.783 1.00 17.20 315 LYS A N 1
ATOM 2352 C CA . LYS A 1 323 ? 20.671 -14.670 12.916 1.00 21.37 315 LYS A CA 1
ATOM 2353 C C . LYS A 1 323 ? 19.300 -15.332 13.064 1.00 15.93 315 LYS A C 1
ATOM 2354 O O . LYS A 1 323 ? 18.693 -15.744 12.066 1.00 21.46 315 LYS A O 1
ATOM 2360 N N . LYS A 1 324 ? 18.772 -15.388 14.293 1.00 18.43 316 LYS A N 1
ATOM 2361 C CA . LYS A 1 324 ? 17.464 -15.991 14.536 1.00 18.09 316 LYS A CA 1
ATOM 2362 C C . LYS A 1 324 ? 16.334 -15.186 13.906 1.00 23.39 316 LYS A C 1
ATOM 2363 O O . LYS A 1 324 ? 15.473 -15.754 13.234 1.00 24.72 316 LYS A O 1
ATOM 2369 N N . VAL A 1 325 ? 16.282 -13.868 14.151 1.00 19.78 317 VAL A N 1
ATOM 2370 C CA . VAL A 1 325 ? 15.176 -13.078 13.598 1.00 22.74 317 VAL A CA 1
ATOM 2371 C C . VAL A 1 325 ? 15.349 -12.755 12.121 1.00 18.58 317 VAL A C 1
ATOM 2372 O O . VAL A 1 325 ? 14.357 -12.432 11.456 1.00 19.51 317 VAL A O 1
ATOM 2376 N N . GLY A 1 326 ? 16.567 -12.838 11.588 1.00 17.16 318 GLY A N 1
ATOM 2377 C CA . GLY A 1 326 ? 16.804 -12.755 10.162 1.00 20.73 318 GLY A CA 1
ATOM 2378 C C . GLY A 1 326 ? 17.486 -11.491 9.690 1.00 18.83 318 GLY A C 1
ATOM 2379 O O . GLY A 1 326 ? 17.755 -11.373 8.494 1.00 19.55 318 GLY A O 1
ATOM 2380 N N . TYR A 1 327 ? 17.775 -10.537 10.576 1.00 17.58 319 TYR A N 1
ATOM 2381 C CA . TYR A 1 327 ? 18.418 -9.316 10.114 1.00 17.71 319 TYR A CA 1
ATOM 2382 C C . TYR A 1 327 ? 19.179 -8.677 11.266 1.00 15.33 319 TYR A C 1
ATOM 2383 O O . TYR A 1 327 ? 18.847 -8.885 12.444 1.00 14.06 319 TYR A O 1
ATOM 2392 N N . CYS A 1 328 ? 20.206 -7.903 10.895 1.00 18.22 320 CYS A N 1
ATOM 2393 C CA . CYS A 1 328 ? 21.003 -7.073 11.800 1.00 15.11 320 CYS A CA 1
ATOM 2394 C C . CYS A 1 328 ? 20.472 -5.645 11.809 1.00 14.81 320 CYS A C 1
ATOM 2395 O O . CYS A 1 328 ? 20.444 -4.989 10.763 1.00 17.54 320 CYS A O 1
ATOM 2398 N N . ILE A 1 329 ? 20.099 -5.148 12.994 1.00 16.65 321 ILE A N 1
ATOM 2399 C CA . ILE A 1 329 ? 19.452 -3.836 13.051 1.00 16.32 321 ILE A CA 1
ATOM 2400 C C . ILE A 1 329 ? 20.449 -2.701 12.781 1.00 14.85 321 ILE A C 1
ATOM 2401 O O . ILE A 1 329 ? 20.121 -1.747 12.055 1.00 16.24 321 ILE A O 1
ATOM 2406 N N . ALA A 1 330 ? 21.682 -2.798 13.310 1.00 14.45 322 ALA A N 1
ATOM 2407 C CA . ALA A 1 330 ? 22.712 -1.788 13.040 1.00 14.36 322 ALA A CA 1
ATOM 2408 C C . ALA A 1 330 ? 23.005 -1.671 11.544 1.00 16.59 322 ALA A C 1
ATOM 2409 O O . ALA A 1 330 ? 23.045 -0.560 10.992 1.00 16.25 322 ALA A O 1
ATOM 2411 N N . ASP A 1 331 ? 23.226 -2.812 10.877 1.00 16.37 323 ASP A N 1
ATOM 2412 C CA . ASP A 1 331 ? 23.538 -2.808 9.448 1.00 17.40 323 ASP A CA 1
ATOM 2413 C C . ASP A 1 331 ? 22.386 -2.224 8.652 1.00 15.92 323 ASP A C 1
ATOM 2414 O O . ASP A 1 331 ? 22.594 -1.454 7.701 1.00 18.07 323 ASP A O 1
ATOM 2419 N N . GLY A 1 332 ? 21.163 -2.613 9.008 1.00 13.46 324 GLY A N 1
ATOM 2420 C CA . GLY A 1 332 ? 20.012 -2.194 8.233 1.00 15.40 324 GLY A CA 1
ATOM 2421 C C . GLY A 1 332 ? 19.698 -0.723 8.397 1.00 17.46 324 GLY A C 1
ATOM 2422 O O . GLY A 1 332 ? 19.378 -0.039 7.419 1.00 18.66 324 GLY A O 1
ATOM 2423 N N . LEU A 1 333 ? 19.780 -0.218 9.635 1.00 16.74 325 LEU A N 1
ATOM 2424 C CA . LEU A 1 333 ? 19.486 1.191 9.872 1.00 14.55 325 LEU A CA 1
ATOM 2425 C C . LEU A 1 333 ? 20.608 2.080 9.340 1.00 15.71 325 LEU A C 1
ATOM 2426 O O . LEU A 1 333 ? 20.341 3.170 8.820 1.00 17.89 325 LEU A O 1
ATOM 2431 N N . GLY A 1 334 ? 21.856 1.619 9.400 1.00 14.97 326 GLY A N 1
ATOM 2432 C CA . GLY A 1 334 ? 22.936 2.383 8.790 1.00 13.75 326 GLY A CA 1
ATOM 2433 C C . GLY A 1 334 ? 22.811 2.474 7.279 1.00 16.94 326 GLY A C 1
ATOM 2434 O O . GLY A 1 334 ? 23.070 3.521 6.691 1.00 18.42 326 GLY A O 1
ATOM 2435 N N . ARG A 1 335 ? 22.417 1.372 6.630 1.00 16.51 327 ARG A N 1
ATOM 2436 C CA . ARG A 1 335 ? 22.213 1.397 5.182 1.00 16.22 327 ARG A CA 1
ATOM 2437 C C . ARG A 1 335 ? 21.145 2.408 4.785 1.00 18.14 327 ARG A C 1
ATOM 2438 O O . ARG A 1 335 ? 21.281 3.097 3.767 1.00 17.68 327 ARG A O 1
ATOM 2446 N N . SER A 1 336 ? 20.083 2.528 5.587 1.00 15.56 328 SER A N 1
ATOM 2447 C CA . SER A 1 336 ? 19.045 3.500 5.265 1.00 17.70 328 SER A CA 1
ATOM 2448 C C . SER A 1 336 ? 19.574 4.928 5.352 1.00 19.25 328 SER A C 1
ATOM 2449 O O . SER A 1 336 ? 19.223 5.778 4.530 1.00 18.41 328 SER A O 1
ATOM 2452 N N . TYR A 1 337 ? 20.392 5.225 6.359 1.00 17.27 329 TYR A N 1
ATOM 2453 C CA . TYR A 1 337 ? 20.949 6.574 6.448 1.00 15.69 329 TYR A CA 1
ATOM 2454 C C . TYR A 1 337 ? 21.838 6.878 5.249 1.00 17.62 329 TYR A C 1
ATOM 2455 O O . TYR A 1 337 ? 21.819 7.997 4.716 1.00 18.10 329 TYR A O 1
ATOM 2464 N N . LEU A 1 338 ? 22.616 5.894 4.800 1.00 20.13 330 LEU A N 1
ATOM 2465 C CA . LEU A 1 338 ? 23.481 6.045 3.634 1.00 20.63 330 LEU A CA 1
ATOM 2466 C C . LEU A 1 338 ? 22.730 6.020 2.302 1.00 26.31 330 LEU A C 1
ATOM 2467 O O . LEU A 1 338 ? 23.387 6.117 1.260 1.00 27.82 330 LEU A O 1
ATOM 2472 N N . GLY A 1 339 ? 21.405 5.871 2.296 1.00 21.59 331 GLY A N 1
ATOM 2473 C CA . GLY A 1 339 ? 20.617 5.974 1.083 1.00 22.93 331 GLY A CA 1
ATOM 2474 C C . GLY A 1 339 ? 20.198 4.670 0.425 1.00 23.98 331 GLY A C 1
ATOM 2475 O O . GLY A 1 339 ? 19.660 4.705 -0.690 1.00 24.29 331 GLY A O 1
ATOM 2476 N N . ASN A 1 340 ? 20.378 3.534 1.088 1.00 19.46 332 ASN A N 1
ATOM 2477 C CA . ASN A 1 340 ? 20.234 2.225 0.454 1.00 18.88 332 ASN A CA 1
ATOM 2478 C C . ASN A 1 340 ? 18.770 1.786 0.493 1.00 23.63 332 ASN A C 1
ATOM 2479 O O . ASN A 1 340 ? 18.274 1.317 1.523 1.00 21.62 332 ASN A O 1
ATOM 2484 N N . ARG A 1 341 ? 18.081 1.906 -0.646 1.00 22.01 333 ARG A N 1
ATOM 2485 C CA . ARG A 1 341 ? 16.676 1.506 -0.760 1.00 20.83 333 ARG A CA 1
ATOM 2486 C C . ARG A 1 341 ? 16.493 -0.004 -0.883 1.00 22.65 333 ARG A C 1
ATOM 2487 O O . ARG A 1 341 ? 15.429 -0.527 -0.523 1.00 23.95 333 ARG A O 1
ATOM 2495 N N . GLU A 1 342 ? 17.492 -0.721 -1.391 1.00 22.06 334 GLU A N 1
ATOM 2496 C CA . GLU A 1 342 ? 17.335 -2.163 -1.550 1.00 23.53 334 GLU A CA 1
ATOM 2497 C C . GLU A 1 342 ? 17.493 -2.914 -0.234 1.00 19.99 334 GLU A C 1
ATOM 2498 O O . GLU A 1 342 ? 16.720 -3.840 0.039 1.00 20.25 334 GLU A O 1
ATOM 2504 N N . GLU A 1 343 ? 18.476 -2.540 0.599 1.00 19.14 335 GLU A N 1
ATOM 2505 C CA . GLU A 1 343 ? 18.781 -3.303 1.806 1.00 19.60 335 GLU A CA 1
ATOM 2506 C C . GLU A 1 343 ? 18.596 -2.526 3.104 1.00 20.99 335 GLU A C 1
ATOM 2507 O O . GLU A 1 343 ? 18.890 -3.067 4.182 1.00 21.58 335 GLU A O 1
ATOM 2513 N N . GLY A 1 344 ? 18.115 -1.292 3.050 1.00 16.41 336 GLY A N 1
ATOM 2514 C CA . GLY A 1 344 ? 17.895 -0.561 4.284 1.00 16.08 336 GLY A CA 1
ATOM 2515 C C . GLY A 1 344 ? 16.689 -1.045 5.059 1.00 19.11 336 GLY A C 1
ATOM 2516 O O . GLY A 1 344 ? 15.753 -1.651 4.525 1.00 18.36 336 GLY A O 1
ATOM 2517 N N . LEU A 1 345 ? 16.724 -0.761 6.365 1.00 16.25 337 LEU A N 1
ATOM 2518 C CA . LEU A 1 345 ? 15.608 -0.999 7.270 1.00 14.52 337 LEU A CA 1
ATOM 2519 C C . LEU A 1 345 ? 14.951 0.339 7.598 1.00 14.78 337 LEU A C 1
ATOM 2520 O O . LEU A 1 345 ? 15.630 1.279 8.033 1.00 16.74 337 LEU A O 1
ATOM 2525 N N . TYR A 1 346 ? 13.634 0.411 7.415 1.00 16.32 338 TYR A N 1
ATOM 2526 C CA . TYR A 1 346 ? 12.869 1.643 7.564 1.00 16.71 338 TYR A CA 1
ATOM 2527 C C . TYR A 1 346 ? 11.777 1.470 8.606 1.00 19.28 338 TYR A C 1
ATOM 2528 O O . TYR A 1 346 ? 10.985 0.524 8.534 1.00 18.15 338 TYR A O 1
ATOM 2537 N N . PHE A 1 347 ? 11.754 2.374 9.581 1.00 15.37 339 PHE A N 1
ATOM 2538 C CA . PHE A 1 347 ? 10.796 2.375 10.679 1.00 17.47 339 PHE A CA 1
ATOM 2539 C C . PHE A 1 347 ? 9.743 3.468 10.488 1.00 17.05 339 PHE A C 1
ATOM 2540 O O . PHE A 1 347 ? 9.953 4.458 9.784 1.00 17.67 339 PHE A O 1
ATOM 2548 N N . THR A 1 348 ? 8.602 3.282 11.146 1.00 18.07 340 THR A N 1
ATOM 2549 C CA . THR A 1 348 ? 7.553 4.293 11.183 1.00 18.83 340 THR A CA 1
ATOM 2550 C C . THR A 1 348 ? 6.657 4.053 12.396 1.00 20.10 340 THR A C 1
ATOM 2551 O O . THR A 1 348 ? 6.454 2.913 12.823 1.00 20.64 340 THR A O 1
ATOM 2555 N N . GLY A 1 349 ? 6.108 5.129 12.934 1.00 18.69 341 GLY A N 1
ATOM 2556 C CA . GLY A 1 349 ? 4.986 4.988 13.834 1.00 20.77 341 GLY A CA 1
ATOM 2557 C C . GLY A 1 349 ? 3.746 4.521 13.085 1.00 23.52 341 GLY A C 1
ATOM 2558 O O . GLY A 1 349 ? 3.699 4.459 11.857 1.00 21.30 341 GLY A O 1
ATOM 2559 N N . ALA A 1 350 ? 2.701 4.204 13.848 1.00 24.52 342 ALA A N 1
ATOM 2560 C CA . ALA A 1 350 ? 1.486 3.686 13.227 1.00 23.83 342 ALA A CA 1
ATOM 2561 C C . ALA A 1 350 ? 0.844 4.696 12.279 1.00 20.38 342 ALA A C 1
ATOM 2562 O O . ALA A 1 350 ? 0.173 4.299 11.323 1.00 22.87 342 ALA A O 1
ATOM 2564 N N . ASN A 1 351 ? 1.035 5.992 12.515 1.00 19.03 343 ASN A N 1
ATOM 2565 C CA . ASN A 1 351 ? 0.461 7.045 11.680 1.00 21.16 343 ASN A CA 1
ATOM 2566 C C . ASN A 1 351 ? 1.292 7.397 10.431 1.00 22.64 343 ASN A C 1
ATOM 2567 O O . ASN A 1 351 ? 0.978 8.402 9.782 1.00 22.03 343 ASN A O 1
ATOM 2572 N N . GLY A 1 352 ? 2.340 6.643 10.098 1.00 20.11 344 GLY A N 1
ATOM 2573 C CA . GLY A 1 352 ? 3.174 7.002 8.956 1.00 19.58 344 GLY A CA 1
ATOM 2574 C C . GLY A 1 352 ? 2.407 7.170 7.657 1.00 22.17 344 GLY A C 1
ATOM 2575 O O . GLY A 1 352 ? 2.759 8.024 6.826 1.00 24.87 344 GLY A O 1
ATOM 2576 N N . TYR A 1 353 ? 1.347 6.377 7.461 1.00 22.43 345 TYR A N 1
ATOM 2577 C CA . TYR A 1 353 ? 0.535 6.467 6.243 1.00 23.00 345 TYR A CA 1
ATOM 2578 C C . TYR A 1 353 ? -0.230 7.788 6.115 1.00 26.16 345 TYR A C 1
ATOM 2579 O O . TYR A 1 353 ? -0.778 8.069 5.038 1.00 23.96 345 TYR A O 1
ATOM 2588 N N . ARG A 1 354 ? -0.289 8.600 7.166 1.00 24.30 346 ARG A N 1
ATOM 2589 C CA . ARG A 1 354 ? -0.974 9.884 7.113 1.00 23.42 346 ARG A CA 1
ATOM 2590 C C . ARG A 1 354 ? -0.090 11.000 6.569 1.00 22.81 346 ARG A C 1
ATOM 2591 O O . ARG A 1 354 ? -0.567 12.125 6.390 1.00 25.81 346 ARG A O 1
ATOM 2599 N N . VAL A 1 355 ? 1.176 10.713 6.279 1.00 26.14 347 VAL A N 1
ATOM 2600 C CA . VAL A 1 355 ? 2.068 11.693 5.666 1.00 22.81 347 VAL A CA 1
ATOM 2601 C C . VAL A 1 355 ? 1.770 11.754 4.174 1.00 26.03 347 VAL A C 1
ATOM 2602 O O . VAL A 1 355 ? 1.915 10.754 3.466 1.00 28.98 347 VAL A O 1
ATOM 2606 N N . ASP A 1 356 ? 1.344 12.921 3.689 1.00 29.10 348 ASP A N 1
ATOM 2607 C CA . ASP A 1 356 ? 1.257 13.142 2.248 1.00 32.50 348 ASP A CA 1
ATOM 2608 C C . ASP A 1 356 ? 2.302 14.148 1.783 1.00 29.92 348 ASP A C 1
ATOM 2609 O O . ASP A 1 356 ? 3.173 13.811 0.975 1.00 34.83 348 ASP A O 1
ATOM 2614 N N . LYS A 1 357 ? 2.257 15.373 2.282 1.00 33.80 349 LYS A N 1
ATOM 2615 C CA . LYS A 1 357 ? 3.274 16.347 1.921 1.00 32.41 349 LYS A CA 1
ATOM 2616 C C . LYS A 1 357 ? 4.422 16.294 2.921 1.00 28.25 349 LYS A C 1
ATOM 2617 O O . LYS A 1 357 ? 4.219 16.035 4.108 1.00 28.51 349 LYS A O 1
ATOM 2623 N N . ILE A 1 358 ? 5.633 16.525 2.421 1.00 25.32 350 ILE A N 1
ATOM 2624 C CA . ILE A 1 358 ? 6.812 16.711 3.262 1.00 20.59 350 ILE A CA 1
ATOM 2625 C C . ILE A 1 358 ? 6.950 18.208 3.499 1.00 22.44 350 ILE A C 1
ATOM 2626 O O . ILE A 1 358 ? 7.257 18.953 2.565 1.00 26.46 350 ILE A O 1
ATOM 2631 N N . ILE A 1 359 ? 6.730 18.643 4.739 1.00 19.69 351 ILE A N 1
ATOM 2632 C CA . ILE A 1 359 ? 6.688 20.062 5.073 1.00 17.37 351 ILE A CA 1
ATOM 2633 C C . ILE A 1 359 ? 7.909 20.428 5.912 1.00 20.42 351 ILE A C 1
ATOM 2634 O O . ILE A 1 359 ? 8.626 19.566 6.404 1.00 18.20 351 ILE A O 1
ATOM 2639 N N . SER A 1 360 ? 8.141 21.733 6.078 1.00 17.59 352 SER A N 1
ATOM 2640 C CA . SER A 1 360 ? 9.280 22.163 6.883 1.00 17.13 352 SER A CA 1
ATOM 2641 C C . SER A 1 360 ? 8.983 22.003 8.379 1.00 16.91 352 SER A C 1
ATOM 2642 O O . SER A 1 360 ? 7.834 22.011 8.813 1.00 19.02 352 SER A O 1
ATOM 2645 N N . VAL A 1 361 ? 10.049 21.890 9.179 1.00 19.21 353 VAL A N 1
ATOM 2646 C CA . VAL A 1 361 ? 9.868 21.904 10.633 1.00 17.43 353 VAL A CA 1
ATOM 2647 C C . VAL A 1 361 ? 9.144 23.174 11.074 1.00 17.14 353 VAL A C 1
ATOM 2648 O O . VAL A 1 361 ? 8.287 23.141 11.966 1.00 18.11 353 VAL A O 1
ATOM 2652 N N . HIS A 1 362 ? 9.465 24.312 10.446 1.00 19.00 354 HIS A N 1
ATOM 2653 C CA . HIS A 1 362 ? 8.838 25.578 10.837 1.00 20.42 354 HIS A CA 1
ATOM 2654 C C . HIS A 1 362 ? 7.335 25.534 10.606 1.00 22.30 354 HIS A C 1
ATOM 2655 O O . HIS A 1 362 ? 6.543 25.957 11.461 1.00 19.44 354 HIS A O 1
ATOM 2662 N N . GLU A 1 363 ? 6.931 25.044 9.434 1.00 18.04 355 GLU A N 1
ATOM 2663 C CA A GLU A 1 363 ? 5.504 24.976 9.175 0.45 21.03 355 GLU A CA 1
ATOM 2664 C CA B GLU A 1 363 ? 5.521 24.886 9.090 0.55 20.90 355 GLU A CA 1
ATOM 2665 C C . GLU A 1 363 ? 4.821 23.950 10.069 1.00 21.69 355 GLU A C 1
ATOM 2666 O O . GLU A 1 363 ? 3.686 24.197 10.501 1.00 21.23 355 GLU A O 1
ATOM 2677 N N . LEU A 1 364 ? 5.487 22.841 10.413 1.00 18.70 356 LEU A N 1
ATOM 2678 C CA . LEU A 1 364 ? 4.883 21.875 11.326 1.00 19.59 356 LEU A CA 1
ATOM 2679 C C . LEU A 1 364 ? 4.670 22.476 12.713 1.00 18.38 356 LEU A C 1
ATOM 2680 O O . LEU A 1 364 ? 3.575 22.383 13.280 1.00 19.41 356 LEU A O 1
ATOM 2685 N N . ILE A 1 365 ? 5.703 23.112 13.277 1.00 18.63 357 ILE A N 1
ATOM 2686 C CA . ILE A 1 365 ? 5.556 23.686 14.611 1.00 19.27 357 ILE A CA 1
ATOM 2687 C C . ILE A 1 365 ? 4.461 24.745 14.607 1.00 21.06 357 ILE A C 1
ATOM 2688 O O . ILE A 1 365 ? 3.664 24.841 15.547 1.00 21.08 357 ILE A O 1
ATOM 2693 N N . LYS A 1 366 ? 4.389 25.533 13.537 1.00 19.81 358 LYS A N 1
ATOM 2694 C CA . LYS A 1 366 ? 3.321 26.521 13.422 1.00 25.74 358 LYS A CA 1
ATOM 2695 C C . LYS A 1 366 ? 1.956 25.847 13.479 1.00 25.23 358 LYS A C 1
ATOM 2696 O O . LYS A 1 366 ? 1.067 26.284 14.218 1.00 28.14 358 LYS A O 1
ATOM 2702 N N . GLU A 1 367 ? 1.776 24.767 12.710 1.00 23.79 359 GLU A N 1
ATOM 2703 C CA . GLU A 1 367 ? 0.514 24.035 12.760 1.00 25.28 359 GLU A CA 1
ATOM 2704 C C . GLU A 1 367 ? 0.212 23.541 14.170 1.00 27.63 359 GLU A C 1
ATOM 2705 O O . GLU A 1 367 ? -0.921 23.664 14.652 1.00 25.75 359 GLU A O 1
ATOM 2711 N N . LEU A 1 368 ? 1.215 22.992 14.857 1.00 24.73 360 LEU A N 1
ATOM 2712 C CA . LEU A 1 368 ? 0.952 22.378 16.152 1.00 23.28 360 LEU A CA 1
ATOM 2713 C C . LEU A 1 368 ? 0.737 23.403 17.258 1.00 24.06 360 LEU A C 1
ATOM 2714 O O . LEU A 1 368 ? 0.077 23.089 18.252 1.00 22.06 360 LEU A O 1
ATOM 2719 N N . THR A 1 369 ? 1.258 24.617 17.112 1.00 23.98 361 THR A N 1
ATOM 2720 C CA . THR A 1 369 ? 1.249 25.576 18.210 1.00 25.30 361 THR A CA 1
ATOM 2721 C C . THR A 1 369 ? 0.322 26.771 18.021 1.00 27.54 361 THR A C 1
ATOM 2722 O O . THR A 1 369 ? -0.053 27.397 19.018 1.00 23.87 361 THR A O 1
ATOM 2726 N N . GLU A 1 370 ? -0.064 27.104 16.796 1.00 28.31 362 GLU A N 1
ATOM 2727 C CA . GLU A 1 370 ? -0.844 28.316 16.596 1.00 33.73 362 GLU A CA 1
ATOM 2728 C C . GLU A 1 370 ? -2.178 28.208 17.325 1.00 29.46 362 GLU A C 1
ATOM 2729 O O . GLU A 1 370 ? -2.854 27.179 17.261 1.00 28.81 362 GLU A O 1
ATOM 2735 N N . GLY A 1 371 ? -2.523 29.258 18.071 1.00 28.36 363 GLY A N 1
ATOM 2736 C CA . GLY A 1 371 ? -3.740 29.256 18.867 1.00 32.52 363 GLY A CA 1
ATOM 2737 C C . GLY A 1 371 ? -3.584 28.579 20.222 1.00 28.98 363 GLY A C 1
ATOM 2738 O O . GLY A 1 371 ? -2.462 28.342 20.673 1.00 25.83 363 GLY A O 1
#

Solvent-accessible surface area: 15512 Å² total; per-residue (Å²): 209,138,33,87,105,145,86,176,42,124,33,96,18,163,89,15,138,1,32,144,27,68,6,109,2,5,0,0,0,0,20,23,22,3,0,8,0,1,24,62,0,0,0,23,0,0,89,16,10,2,0,0,0,0,3,1,18,0,1,0,3,4,101,107,13,138,54,23,151,127,88,46,75,177,15,0,67,51,4,112,11,1,3,7,76,135,0,4,59,48,0,0,56,32,0,56,172,60,8,34,144,57,22,0,0,0,13,0,61,59,12,6,32,65,17,13,67,3,0,78,7,0,8,85,18,29,4,31,0,0,0,0,5,30,30,70,0,24,31,0,9,77,50,1,148,95,49,85,75,13,2,0,0,0,24,8,44,28,14,135,14,0,94,69,0,0,117,102,0,38,102,130,51,197,63,47,3,32,0,0,0,0,73,31,131,186,170,16,62,88,12,0,50,123,1,29,118,10,2,106,131,65,58,89,14,29,3,0,0,6,50,56,12,28,42,40,163,44,0,63,63,11,52,93,52,38,7,44,0,0,24,4,38,17,28,0,6,4,1,122,28,4,22,1,110,16,2,39,91,17,0,55,101,16,123,136,133,48,27,60,117,25,163,9,3,12,66,99,102,16,94,0,4,49,26,0,6,12,92,41,55,126,98,66,91,46,20,182,42,58,50,17,3,17,15,10,60,58,13,94,138,1,72,49,4,112,135,46,18,10,25,19,3,4,2,16,0,53,5,36,74,39,46,96,114,54,0,0,0,48,8,27,52,23,0,81,110,12,106,161,35,48,23,1,17,63,0,0,58,71,0,0,88,47